Protein AF-A0A1C7GL28-F1 (afdb_monomer_lite)

pLDDT: mean 82.5, std 11.32, range [40.34, 94.69]

Foldseek 3Di:
DVLLVVLVVLVVVLVVLLVVLVVVLQLVLLAKEFEKDDWDQDPDPPGFTKDFPLQFDQDPVGTWWWFWDADDDVLGAIFTATDPDWDDDPGIITDPDDDHIITRFILADGDHSGHHHYDPFFFWDKWKKKWFADPPPWPPDDQVDDPADPQKHWDFDDGGITMITGRTDGPPDTQSVVCVRPVSRVRTDMDILVLLLLQLVLLLLLLLLLLLVLLLVLLSVLLSVCSVVCVLLVPSNVVSSVSSVVSSVVSSVSSVVRNHRSNQADNPGNPCVVSNVVVVCSRLVVQLVQFDDCVVVPPPDDRGHPDPSRRVSVVSNVVRVCNSVVSNVVSNVVSVVSSVVSVVVSVVVPPPPPPPDPDDD

Secondary structure (DSSP, 8-state):
-HHHHHHHHHHHHHHHHHHHHHHHHHHHHTSPEEEEE--B--SSTTPPPEEEGGG-EEETTEEE-EEEEEE-GGG-EEEEEEPPSEEEETTEEEESS--S-EEEEESS---TT-B-EEES---EEEEEEEEEPPTT----S-GGG--PPTTEEEEEE-SSEEEEEEEEEESSP-HHHHHHHSGGGTTSEEEEHHHHHHHHHHHHHHHHHHHHHHHHHHHHHHHHHHGGGTTTSHHHHHHHHHHHHHHHHHHHHHHTT----GGGS-SS-TT-HHHHHHHHHHHHHHHHTTSPPTTTTTTTS----SSHHHHHHHHHHHHHTTHHHHHHHHHHHHHHHHHHHHHHHHHHHTS----------

Radius of gyration: 28.5 Å; chains: 1; bounding box: 97×34×94 Å

Sequence (361 aa):
MKKKALLIFTLIFWMVAACTFLSMKVEQEMIPQVTAVEPDRGVGWDKDPTLPADCIIEDENGQHVYSIYEGTGWEAGTRAAEVSGWFQMEDKIMLSNSWGDFVQYSSKPLREGELLEVLRGGDKVEDRWLAVFPEGLELELNWDGAELPKGVSVEEWNQNAVQLHIDDDLAPFMQGRAKSRVPNLAGATVYSFNDMYQLLDNFTAFGLLLGILTLVLVLWICSCVFSRKARRNRWALIVNLALGLALLICVPLVLDSIDLPSSLLPRERITDFGAIAGAMDQFFGALKGFAPQAEAAGGLSAALPESEAGQAIIMAKNDVLVRPVLYAVLGALLGGVIALAEYVALWNANRPRLTKGRRYN

Structure (mmCIF, N/CA/C/O backbone):
data_AF-A0A1C7GL28-F1
#
_entry.id   AF-A0A1C7GL28-F1
#
loop_
_atom_site.group_PDB
_atom_site.id
_atom_site.type_symbol
_atom_site.label_atom_id
_atom_site.label_alt_id
_atom_site.label_comp_id
_atom_site.label_asym_id
_atom_site.label_entity_id
_atom_site.label_seq_id
_atom_site.pdbx_PDB_ins_code
_atom_site.Cartn_x
_atom_site.Cartn_y
_atom_site.Cartn_z
_atom_site.occupancy
_atom_site.B_iso_or_equiv
_atom_site.auth_seq_id
_atom_site.auth_comp_id
_atom_site.auth_asym_id
_atom_site.auth_atom_id
_atom_site.pdbx_PDB_model_num
ATOM 1 N N . MET A 1 1 ? -12.909 13.481 41.655 1.00 51.97 1 MET A N 1
ATOM 2 C CA . MET A 1 1 ? -11.709 13.603 40.797 1.00 51.97 1 MET A CA 1
ATOM 3 C C . MET A 1 1 ? -11.103 12.241 40.450 1.00 51.97 1 MET A C 1
ATOM 5 O O . MET A 1 1 ? -11.074 11.924 39.272 1.00 51.97 1 MET A O 1
ATOM 9 N N . LYS A 1 2 ? -10.766 11.382 41.430 1.00 64.38 2 LYS A N 1
ATOM 10 C CA . LYS A 1 2 ? -10.119 10.063 41.211 1.00 64.38 2 LYS A CA 1
ATOM 11 C C . LYS A 1 2 ? -10.743 9.165 40.116 1.00 64.38 2 LYS A C 1
ATOM 13 O O . LYS A 1 2 ? -10.021 8.574 39.330 1.00 64.38 2 LYS A O 1
ATOM 18 N N . LYS A 1 3 ? -12.079 9.099 40.012 1.00 69.19 3 LYS A N 1
ATOM 19 C CA . LYS A 1 3 ? -12.777 8.231 39.034 1.00 69.19 3 LYS A CA 1
ATOM 20 C C . LYS A 1 3 ? -12.698 8.712 37.580 1.00 69.19 3 LYS A C 1
ATOM 22 O O . LYS A 1 3 ? -12.650 7.887 36.681 1.00 69.19 3 LYS A O 1
ATOM 27 N N . LYS A 1 4 ? -12.698 10.032 37.356 1.00 69.94 4 LYS A N 1
ATOM 28 C CA . LYS A 1 4 ? -12.561 10.608 36.007 1.00 69.94 4 LYS A CA 1
ATOM 29 C C . LYS A 1 4 ? -11.123 10.465 35.506 1.00 69.94 4 LYS A C 1
ATOM 31 O O . LYS A 1 4 ? -10.925 10.114 34.356 1.00 69.94 4 LYS A O 1
ATOM 36 N N . ALA A 1 5 ? -10.148 10.665 36.396 1.00 76.75 5 ALA A N 1
ATOM 37 C CA . ALA A 1 5 ? -8.734 10.460 36.090 1.00 76.75 5 ALA A CA 1
ATOM 38 C C . ALA A 1 5 ? -8.441 9.011 35.665 1.00 76.75 5 ALA A C 1
ATOM 40 O O . ALA A 1 5 ? -7.740 8.801 34.685 1.00 76.75 5 ALA A O 1
ATOM 41 N N . LEU A 1 6 ? -9.045 8.025 36.338 1.00 79.62 6 LEU A N 1
ATOM 42 C CA . LEU A 1 6 ? -8.886 6.614 35.977 1.00 79.62 6 LEU A CA 1
ATOM 43 C C . LEU A 1 6 ? -9.435 6.303 34.574 1.00 79.62 6 LEU A C 1
ATOM 45 O O . LEU A 1 6 ? -8.766 5.619 33.817 1.00 79.62 6 LEU A O 1
ATOM 49 N N . LEU A 1 7 ? -10.597 6.853 34.197 1.00 79.19 7 LEU A N 1
ATOM 50 C CA . LEU A 1 7 ? -11.180 6.658 32.857 1.00 79.19 7 LEU A CA 1
ATOM 51 C C . LEU A 1 7 ? -10.377 7.325 31.734 1.00 79.19 7 LEU A C 1
ATOM 53 O O . LEU A 1 7 ? -10.336 6.826 30.612 1.00 79.19 7 LEU A O 1
ATOM 57 N N . ILE A 1 8 ? -9.758 8.468 32.023 1.00 82.50 8 ILE A N 1
ATOM 58 C CA . ILE A 1 8 ? -8.845 9.121 31.081 1.00 82.50 8 ILE A CA 1
ATOM 59 C C . ILE A 1 8 ? -7.595 8.252 30.914 1.00 82.50 8 ILE A C 1
ATOM 61 O O . ILE A 1 8 ? -7.196 7.970 29.790 1.00 82.50 8 ILE A O 1
ATOM 65 N N . PHE A 1 9 ? -7.031 7.753 32.017 1.00 86.12 9 PHE A N 1
ATOM 66 C CA . PHE A 1 9 ? -5.851 6.891 31.981 1.00 86.12 9 PHE A CA 1
ATOM 67 C C . PHE A 1 9 ? -6.102 5.583 31.218 1.00 86.12 9 PHE A C 1
ATOM 69 O O . PHE A 1 9 ? -5.253 5.163 30.441 1.00 86.12 9 PHE A O 1
ATOM 76 N N . THR A 1 10 ? -7.281 4.969 31.368 1.00 86.06 10 THR A N 1
ATOM 77 C CA . THR A 1 10 ? -7.635 3.759 30.607 1.00 86.06 10 THR A CA 1
ATOM 78 C C . THR A 1 10 ? -7.741 4.015 29.107 1.00 86.06 10 THR A C 1
ATOM 80 O O . THR A 1 10 ? -7.324 3.163 28.333 1.00 86.06 10 THR A O 1
ATOM 83 N N . LEU A 1 11 ? -8.261 5.176 28.685 1.00 87.25 11 LEU A N 1
ATOM 84 C CA . LEU A 1 11 ? -8.302 5.530 27.261 1.00 87.25 11 LEU A CA 1
ATOM 85 C C . LEU A 1 11 ? -6.898 5.762 26.711 1.00 87.25 11 LEU A C 1
ATOM 87 O O . LEU A 1 11 ? -6.585 5.273 25.634 1.00 87.25 11 LEU A O 1
ATOM 91 N N . ILE A 1 12 ? -6.058 6.485 27.456 1.00 89.88 12 ILE A N 1
ATOM 92 C CA . ILE A 1 12 ? -4.669 6.727 27.057 1.00 89.88 12 ILE A CA 1
ATOM 93 C C . ILE A 1 12 ? -3.938 5.394 26.904 1.00 89.88 12 ILE A C 1
ATOM 95 O O . ILE A 1 12 ? -3.293 5.176 25.889 1.00 89.88 12 ILE A O 1
ATOM 99 N N . PHE A 1 13 ? -4.085 4.478 27.865 1.00 92.06 13 PHE A N 1
ATOM 100 C CA . PHE A 1 13 ? -3.470 3.155 27.782 1.00 92.06 13 PHE A CA 1
ATOM 101 C C . PHE A 1 13 ? -3.963 2.360 26.565 1.00 92.06 13 PHE A C 1
ATOM 103 O O . PHE A 1 13 ? -3.157 1.767 25.854 1.00 92.06 13 PHE A O 1
ATOM 110 N N . TRP A 1 14 ? -5.272 2.390 26.295 1.00 93.75 14 TRP A N 1
ATOM 111 C CA . TRP A 1 14 ? -5.854 1.753 25.112 1.00 93.75 14 TRP A CA 1
ATOM 112 C C . TRP A 1 14 ? -5.282 2.339 23.815 1.00 93.75 14 TRP A C 1
ATOM 114 O O . TRP A 1 14 ? -4.869 1.593 22.934 1.00 93.75 14 TRP A O 1
ATOM 124 N N . MET A 1 15 ? -5.202 3.671 23.723 1.00 92.06 15 MET A N 1
ATOM 125 C CA . MET A 1 15 ? -4.673 4.370 22.551 1.00 92.06 15 MET A CA 1
ATOM 126 C C . MET A 1 15 ? -3.189 4.068 22.344 1.00 92.06 15 MET A C 1
ATOM 128 O O . MET A 1 15 ? -2.790 3.788 21.224 1.00 92.06 15 MET A O 1
ATOM 132 N N . VAL A 1 16 ? -2.383 4.059 23.410 1.00 94.69 16 VAL A N 1
ATOM 133 C CA . VAL A 1 16 ? -0.962 3.691 23.331 1.00 94.69 16 VAL A CA 1
ATOM 134 C C . VAL A 1 16 ? -0.805 2.269 22.802 1.00 94.69 16 VAL A C 1
ATOM 136 O O . VAL A 1 16 ? -0.030 2.069 21.877 1.00 94.69 16 VAL A O 1
ATOM 139 N N . ALA A 1 17 ? -1.571 1.305 23.321 1.00 93.31 17 ALA A N 1
ATOM 140 C CA . ALA A 1 17 ? -1.509 -0.076 22.848 1.00 93.31 17 ALA A CA 1
ATOM 141 C C . ALA A 1 17 ? -1.920 -0.210 21.370 1.00 93.31 17 ALA A C 1
ATOM 143 O O . ALA A 1 17 ? -1.224 -0.867 20.599 1.00 93.31 17 ALA A O 1
ATOM 144 N N . ALA A 1 18 ? -3.006 0.449 20.952 1.00 91.62 18 ALA A N 1
ATOM 145 C CA . ALA A 1 18 ? -3.427 0.468 19.550 1.00 91.62 18 ALA A CA 1
ATOM 146 C C . ALA A 1 18 ? -2.362 1.111 18.641 1.00 91.62 18 ALA A C 1
ATOM 148 O O . ALA A 1 18 ? -2.058 0.577 17.577 1.00 91.62 18 ALA A O 1
ATOM 149 N N . CYS A 1 19 ? -1.744 2.212 19.084 1.00 91.75 19 CYS A N 1
ATOM 150 C CA . CYS A 1 19 ? -0.642 2.851 18.369 1.00 91.75 19 CYS A CA 1
ATOM 151 C C . CYS A 1 19 ? 0.606 1.965 18.301 1.00 91.75 19 CYS A C 1
ATOM 153 O O . CYS A 1 19 ? 1.300 2.007 17.294 1.00 91.75 19 CYS A O 1
ATOM 155 N N . THR A 1 20 ? 0.897 1.155 19.325 1.00 93.06 20 THR A N 1
ATOM 156 C CA . THR A 1 20 ? 1.998 0.182 19.275 1.00 93.06 20 THR A CA 1
ATOM 157 C C . THR A 1 20 ? 1.771 -0.841 18.167 1.00 93.06 20 THR A C 1
ATOM 159 O O . THR A 1 20 ? 2.666 -1.039 17.354 1.00 93.06 20 THR A O 1
ATOM 162 N N . PHE A 1 21 ? 0.576 -1.436 18.079 1.00 92.19 21 PHE A N 1
ATOM 163 C CA . PHE A 1 21 ? 0.266 -2.383 17.002 1.00 92.19 21 PHE A CA 1
ATOM 164 C C . PHE A 1 21 ? 0.335 -1.728 15.622 1.00 92.19 21 PHE A C 1
ATOM 166 O O . PHE A 1 21 ? 0.939 -2.288 14.710 1.00 92.19 21 PHE A O 1
ATOM 173 N N . LEU A 1 22 ? -0.219 -0.519 15.484 1.00 89.69 22 LEU A N 1
ATOM 174 C CA . LEU A 1 22 ? -0.136 0.236 14.237 1.00 89.69 22 LEU A CA 1
ATOM 175 C C . LEU A 1 22 ? 1.323 0.516 13.855 1.00 89.69 22 LEU A C 1
ATOM 177 O O . LEU A 1 22 ? 1.700 0.299 12.714 1.00 89.69 22 LEU A O 1
ATOM 181 N N . SER A 1 23 ? 2.150 0.955 14.807 1.00 89.62 23 SER A N 1
ATOM 182 C CA . SER A 1 23 ? 3.567 1.246 14.571 1.00 89.62 23 SER A CA 1
ATOM 183 C C . SER A 1 23 ? 4.338 0.011 14.116 1.00 89.62 23 SER A C 1
ATOM 185 O O . SER A 1 23 ? 5.152 0.124 13.209 1.00 89.62 23 SER A O 1
ATOM 187 N N . MET A 1 24 ? 4.073 -1.153 14.717 1.00 89.31 24 MET A N 1
ATOM 188 C CA . MET A 1 24 ? 4.712 -2.411 14.323 1.00 89.31 24 MET A CA 1
ATOM 189 C C . MET A 1 24 ? 4.337 -2.812 12.895 1.00 89.31 24 MET A C 1
ATOM 191 O O . MET A 1 24 ? 5.215 -3.159 12.113 1.00 89.31 24 MET A O 1
ATOM 195 N N . LYS A 1 25 ? 3.050 -2.726 12.534 1.00 89.94 25 LYS A N 1
ATOM 196 C CA . LYS A 1 25 ? 2.605 -3.051 11.173 1.00 89.94 25 LYS A CA 1
ATOM 197 C C . LYS A 1 25 ? 3.159 -2.057 10.150 1.00 89.94 25 LYS A C 1
ATOM 199 O O . LYS A 1 25 ? 3.620 -2.468 9.098 1.00 89.94 25 LYS A O 1
ATOM 204 N N . VAL A 1 26 ? 3.183 -0.763 10.476 1.00 87.25 26 VAL A N 1
ATOM 205 C CA . VAL A 1 26 ? 3.801 0.264 9.620 1.00 87.25 26 VAL A CA 1
ATOM 206 C C . VAL A 1 26 ? 5.276 -0.031 9.368 1.00 87.25 26 VAL A C 1
ATOM 208 O O . VAL A 1 26 ? 5.725 0.108 8.240 1.00 87.25 26 VAL A O 1
ATOM 211 N N . GLU A 1 27 ? 6.029 -0.426 10.395 1.00 86.75 27 GLU A N 1
ATOM 212 C CA . GLU A 1 27 ? 7.443 -0.777 10.247 1.00 86.75 27 GLU A CA 1
ATOM 213 C C . GLU A 1 27 ? 7.631 -1.979 9.316 1.00 86.75 27 GLU A C 1
ATOM 215 O O . GLU A 1 27 ? 8.488 -1.921 8.444 1.00 86.75 27 GLU A O 1
ATOM 220 N N . GLN A 1 28 ? 6.790 -3.011 9.445 1.00 86.69 28 GLN A N 1
ATOM 221 C CA . GLN A 1 28 ? 6.816 -4.197 8.582 1.00 86.69 28 GLN A CA 1
ATOM 222 C C . GLN A 1 28 ? 6.510 -3.867 7.116 1.00 86.69 28 GLN A C 1
ATOM 224 O O . GLN A 1 2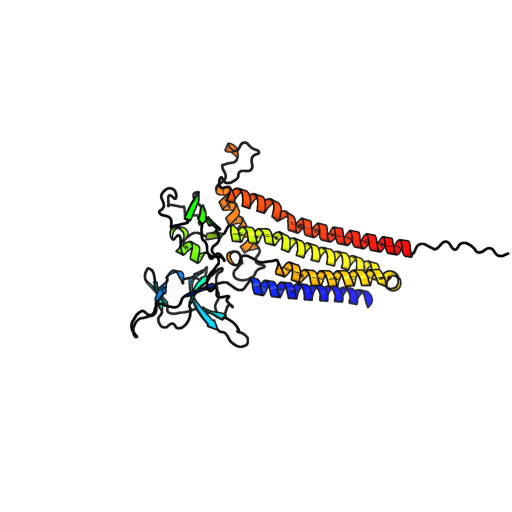8 ? 7.293 -4.218 6.241 1.00 86.69 28 GLN A O 1
ATOM 229 N N . GLU A 1 29 ? 5.420 -3.143 6.850 1.00 86.12 29 GLU A N 1
ATOM 230 C CA . GLU A 1 29 ? 5.024 -2.750 5.484 1.00 86.12 29 GLU A CA 1
ATOM 231 C C . GLU A 1 29 ? 6.026 -1.782 4.838 1.00 86.12 29 GLU A C 1
ATOM 233 O O . GLU A 1 29 ? 6.119 -1.667 3.618 1.00 86.12 29 GLU A O 1
ATOM 238 N N . MET A 1 30 ? 6.792 -1.057 5.655 1.00 85.94 30 MET A N 1
ATOM 239 C CA . MET A 1 30 ? 7.817 -0.136 5.181 1.00 85.94 30 MET A CA 1
ATOM 240 C C . MET A 1 30 ? 9.157 -0.818 4.884 1.00 85.94 30 MET A C 1
ATOM 242 O O . MET A 1 30 ? 10.075 -0.110 4.478 1.00 85.94 30 MET A O 1
ATOM 246 N N . ILE A 1 31 ? 9.303 -2.135 5.021 1.00 88.44 31 ILE A N 1
ATOM 247 C CA . ILE A 1 31 ? 10.519 -2.829 4.580 1.00 88.44 31 ILE A CA 1
ATOM 248 C C . ILE A 1 31 ? 10.474 -2.957 3.043 1.00 88.44 31 ILE A C 1
ATOM 250 O O . ILE A 1 31 ? 9.549 -3.571 2.512 1.00 88.44 31 ILE A O 1
ATOM 254 N N . PRO A 1 32 ? 11.425 -2.369 2.290 1.00 87.25 32 PRO A N 1
ATOM 255 C CA . PRO A 1 32 ? 11.538 -2.583 0.854 1.00 87.25 32 PRO A CA 1
ATOM 256 C C . PRO A 1 32 ? 11.774 -4.055 0.521 1.00 87.25 32 PRO A C 1
ATOM 258 O O . PRO A 1 32 ? 12.603 -4.730 1.138 1.00 87.25 32 PRO A O 1
ATOM 261 N N . GLN A 1 33 ? 11.108 -4.509 -0.533 1.00 89.69 33 GLN A N 1
ATOM 262 C CA . GLN A 1 33 ? 11.319 -5.825 -1.112 1.00 89.69 33 GLN A CA 1
ATOM 263 C C . GLN A 1 33 ? 12.244 -5.692 -2.310 1.00 89.69 33 GLN A C 1
ATOM 265 O O . GLN A 1 33 ? 12.015 -4.865 -3.195 1.00 89.69 33 GLN A O 1
ATOM 270 N N . VAL A 1 34 ? 13.296 -6.504 -2.339 1.00 91.31 34 VAL A N 1
ATOM 271 C CA . VAL A 1 34 ? 14.348 -6.409 -3.351 1.00 91.31 34 VAL A CA 1
ATOM 272 C C . VAL A 1 34 ? 14.650 -7.755 -3.979 1.00 91.31 34 VAL A C 1
ATOM 274 O O . VAL A 1 34 ? 14.505 -8.807 -3.363 1.00 91.31 34 VAL A O 1
ATOM 277 N N . THR A 1 35 ? 15.132 -7.718 -5.213 1.00 90.19 35 THR A N 1
ATOM 278 C CA . THR A 1 35 ? 15.769 -8.873 -5.853 1.00 90.19 35 THR A CA 1
ATOM 279 C C . THR A 1 35 ? 17.268 -8.661 -5.900 1.00 90.19 35 THR A C 1
ATOM 281 O O . THR A 1 35 ? 17.740 -7.551 -6.151 1.00 90.19 35 THR A O 1
ATOM 284 N N . ALA A 1 36 ? 18.000 -9.733 -5.626 1.00 90.12 36 ALA A N 1
ATOM 285 C CA . ALA A 1 36 ? 19.445 -9.716 -5.518 1.00 90.12 36 ALA A CA 1
ATOM 286 C C . ALA A 1 36 ? 20.100 -10.391 -6.728 1.00 90.12 36 ALA A C 1
ATOM 288 O O . ALA A 1 36 ? 19.586 -11.387 -7.240 1.00 90.12 36 ALA A O 1
ATOM 289 N N . VAL A 1 37 ? 21.252 -9.872 -7.144 1.00 89.44 37 VAL A N 1
ATOM 290 C CA . VAL A 1 37 ? 22.092 -10.450 -8.193 1.00 89.44 37 VAL A CA 1
ATOM 291 C C . VAL A 1 37 ? 23.549 -10.492 -7.739 1.00 89.44 37 VAL A C 1
ATOM 293 O O . VAL A 1 37 ? 24.051 -9.558 -7.112 1.00 89.44 37 VAL A O 1
ATOM 296 N N . GLU A 1 38 ? 24.238 -11.585 -8.055 1.00 87.12 38 GLU A N 1
ATOM 297 C CA . GLU A 1 38 ? 25.683 -11.685 -7.859 1.00 87.12 38 GLU A CA 1
ATOM 298 C C . GLU A 1 38 ? 26.422 -11.062 -9.058 1.00 87.12 38 GLU A C 1
ATOM 300 O O . GLU A 1 38 ? 26.019 -11.274 -10.206 1.00 87.12 38 GLU A O 1
ATOM 305 N N . PRO A 1 39 ? 27.519 -10.317 -8.830 1.00 84.12 39 PRO A N 1
ATOM 306 C CA . PRO A 1 39 ? 28.296 -9.727 -9.911 1.00 84.12 39 PRO A CA 1
ATOM 307 C C . PRO A 1 39 ? 28.986 -10.801 -10.757 1.00 84.12 39 PRO A C 1
ATOM 309 O O . PRO A 1 39 ? 29.642 -11.704 -10.228 1.00 84.12 39 PRO A O 1
ATOM 312 N N . ASP A 1 40 ? 28.906 -10.663 -12.083 1.00 82.25 40 ASP A N 1
ATOM 313 C CA . ASP A 1 40 ? 29.649 -11.511 -13.011 1.00 82.25 40 ASP A CA 1
ATOM 314 C C . ASP A 1 40 ? 31.125 -11.110 -12.983 1.00 82.25 40 ASP A C 1
ATOM 316 O O . ASP A 1 40 ? 31.514 -10.011 -13.390 1.00 82.25 40 ASP A O 1
ATOM 320 N N . ARG A 1 41 ? 31.956 -12.021 -12.480 1.00 73.62 41 ARG A N 1
ATOM 321 C CA . ARG A 1 41 ? 33.407 -11.843 -12.339 1.00 73.62 41 ARG A CA 1
ATOM 322 C C . ARG A 1 41 ? 34.186 -12.343 -13.554 1.00 73.62 41 ARG A C 1
ATOM 324 O O . ARG A 1 41 ? 35.403 -12.183 -13.616 1.00 73.62 41 ARG A O 1
ATOM 331 N N . GLY A 1 42 ? 33.509 -12.943 -14.533 1.00 64.56 42 GLY A N 1
ATOM 332 C CA . GLY A 1 42 ? 34.152 -13.604 -15.659 1.00 64.56 42 GLY A CA 1
ATOM 333 C C . GLY A 1 42 ? 35.137 -14.703 -15.231 1.00 64.56 42 GLY A C 1
ATOM 334 O O . GLY A 1 42 ? 35.276 -15.069 -14.066 1.00 64.56 42 GLY A O 1
ATOM 335 N N . VAL A 1 43 ? 35.848 -15.267 -16.208 1.00 52.91 43 VAL A N 1
ATOM 336 C CA . VAL A 1 43 ? 36.896 -16.269 -15.963 1.00 52.91 43 VAL A CA 1
ATOM 337 C C . VAL A 1 43 ? 38.258 -15.563 -15.951 1.00 52.91 43 VAL A C 1
ATOM 339 O O . VAL A 1 43 ? 38.791 -15.245 -17.014 1.00 52.91 43 VAL A O 1
ATOM 342 N N . GLY A 1 44 ? 38.803 -15.282 -14.763 1.00 56.16 44 GLY A N 1
ATOM 343 C CA . GLY A 1 44 ? 40.137 -14.689 -14.568 1.00 56.16 44 GLY A CA 1
ATOM 344 C C . GLY A 1 44 ? 40.248 -13.864 -13.279 1.00 56.16 44 GLY A C 1
ATOM 345 O O . GLY A 1 44 ? 39.276 -13.252 -12.865 1.00 56.16 44 GLY A O 1
ATOM 346 N N . TRP A 1 45 ? 41.427 -13.843 -12.647 1.00 53.97 45 TRP A N 1
ATOM 347 C CA . TRP A 1 45 ? 41.668 -13.139 -11.371 1.00 53.97 45 TRP A CA 1
ATOM 348 C C . TRP A 1 45 ? 41.802 -11.608 -11.511 1.00 53.97 45 TRP A C 1
ATOM 350 O O . TRP A 1 45 ? 41.705 -10.912 -10.508 1.00 53.97 45 TRP A O 1
ATOM 360 N N . ASP A 1 46 ? 41.983 -11.104 -12.739 1.00 57.19 46 ASP A N 1
ATOM 361 C CA . ASP A 1 46 ? 42.250 -9.687 -13.057 1.00 57.19 46 ASP A CA 1
ATOM 362 C C . ASP A 1 46 ? 41.081 -8.992 -13.786 1.00 57.19 46 ASP A C 1
ATOM 364 O O . ASP A 1 46 ? 41.275 -7.971 -14.445 1.00 57.19 46 ASP A O 1
ATOM 368 N N . LYS A 1 47 ? 39.873 -9.568 -13.759 1.00 67.56 47 LYS A N 1
ATOM 369 C CA . LYS A 1 47 ? 38.696 -8.933 -14.367 1.00 67.56 47 LYS A CA 1
ATOM 370 C C . LYS A 1 47 ? 37.884 -8.199 -13.316 1.00 67.56 47 LYS A C 1
ATOM 372 O O . LYS A 1 47 ? 37.482 -8.796 -12.318 1.00 67.56 47 LYS A O 1
ATOM 377 N N . ASP A 1 48 ? 37.614 -6.928 -13.593 1.00 74.25 48 ASP A N 1
ATOM 378 C CA . ASP A 1 48 ? 36.716 -6.129 -12.773 1.00 74.25 48 ASP A CA 1
ATOM 379 C C . ASP A 1 48 ? 35.305 -6.750 -12.799 1.00 74.25 48 ASP A C 1
ATOM 381 O O . ASP A 1 48 ? 34.805 -7.094 -13.879 1.00 74.25 48 ASP A O 1
ATOM 385 N N . PRO A 1 49 ? 34.666 -6.941 -11.631 1.00 81.88 49 PRO A N 1
ATOM 386 C CA . PRO A 1 49 ? 33.309 -7.459 -11.546 1.00 81.88 49 PRO A CA 1
ATOM 387 C C . PRO A 1 49 ? 32.315 -6.557 -12.281 1.00 81.88 49 PRO A C 1
ATOM 389 O O . PRO A 1 49 ? 32.373 -5.328 -12.184 1.00 81.88 49 PRO A O 1
ATOM 392 N N . THR A 1 50 ? 31.373 -7.186 -12.985 1.00 84.94 50 THR A N 1
ATOM 393 C CA . THR A 1 50 ? 30.338 -6.493 -13.756 1.00 84.94 50 THR A CA 1
ATOM 394 C C . THR A 1 50 ? 28.935 -6.810 -13.251 1.00 84.94 50 THR A C 1
ATOM 396 O O . THR A 1 50 ? 28.642 -7.943 -12.872 1.00 84.94 50 THR A O 1
ATOM 399 N N . LEU A 1 51 ? 28.058 -5.808 -13.260 1.00 86.69 51 LEU A N 1
ATOM 400 C CA . LEU A 1 51 ? 26.625 -5.950 -12.996 1.00 86.69 51 LEU A CA 1
ATOM 401 C C . LEU A 1 51 ? 25.802 -5.535 -14.221 1.00 86.69 51 LEU A C 1
ATOM 403 O O . LEU A 1 51 ? 26.279 -4.737 -15.029 1.00 86.69 51 LEU A O 1
ATOM 407 N N . PRO A 1 52 ? 24.561 -6.025 -14.361 1.00 86.25 52 PRO A N 1
ATOM 408 C CA . PRO A 1 52 ? 23.601 -5.470 -15.312 1.00 86.25 52 PRO A CA 1
ATOM 409 C C . PRO A 1 52 ? 23.345 -3.977 -15.056 1.00 86.25 52 PRO A C 1
ATOM 411 O O . PRO A 1 52 ? 23.269 -3.566 -13.896 1.00 86.25 52 PRO A O 1
ATOM 414 N N . ALA A 1 53 ? 23.145 -3.186 -16.118 1.00 84.81 53 ALA A N 1
ATOM 415 C CA . ALA A 1 53 ? 22.738 -1.777 -16.002 1.00 84.81 53 ALA A CA 1
ATOM 416 C C . ALA A 1 53 ? 21.437 -1.589 -15.197 1.00 84.81 53 ALA A C 1
ATOM 418 O O . ALA A 1 53 ? 21.270 -0.574 -14.531 1.00 84.81 53 ALA A O 1
ATOM 419 N N . ASP A 1 54 ? 20.575 -2.606 -15.178 1.00 84.12 54 ASP A N 1
ATOM 420 C CA . ASP A 1 54 ? 19.327 -2.628 -14.410 1.00 84.12 54 ASP A CA 1
ATOM 421 C C . ASP A 1 54 ? 19.520 -2.477 -12.891 1.00 84.12 54 ASP A C 1
ATOM 423 O O . ASP A 1 54 ? 18.557 -2.185 -12.193 1.00 84.12 54 ASP A O 1
ATOM 427 N N . CYS A 1 55 ? 20.741 -2.662 -12.368 1.00 85.44 55 CYS A N 1
ATOM 428 C CA . CYS A 1 55 ? 21.048 -2.453 -10.946 1.00 85.44 55 CYS A CA 1
ATOM 429 C C . CYS A 1 55 ? 21.207 -0.969 -10.572 1.00 85.44 55 CYS A C 1
ATOM 431 O O . CYS A 1 55 ? 21.399 -0.654 -9.396 1.00 85.44 55 CYS A O 1
ATOM 433 N N . ILE A 1 56 ? 21.180 -0.059 -11.555 1.00 85.94 56 ILE A N 1
ATOM 434 C CA . ILE A 1 56 ? 21.157 1.381 -11.301 1.00 85.94 56 ILE A CA 1
ATOM 435 C C . ILE A 1 56 ? 19.744 1.762 -10.867 1.00 85.94 56 ILE A C 1
ATOM 437 O O . ILE A 1 56 ? 18.788 1.671 -11.637 1.00 85.94 56 ILE A O 1
ATOM 441 N N . ILE A 1 57 ? 19.622 2.227 -9.627 1.00 84.75 57 ILE A N 1
ATOM 442 C CA . ILE A 1 57 ? 18.384 2.784 -9.096 1.00 84.75 57 ILE A CA 1
ATOM 443 C C . ILE A 1 57 ? 18.465 4.301 -9.229 1.00 84.75 57 ILE A C 1
ATOM 445 O O . ILE A 1 57 ? 19.317 4.941 -8.613 1.00 84.75 57 ILE A O 1
ATOM 449 N N . GLU A 1 58 ? 17.580 4.868 -10.043 1.00 79.56 58 GLU A N 1
ATOM 450 C CA . GLU A 1 58 ? 17.464 6.315 -10.213 1.00 79.56 58 GLU A CA 1
ATOM 451 C C . GLU A 1 58 ? 16.471 6.891 -9.201 1.00 79.56 58 GLU A C 1
ATOM 453 O O . GLU A 1 58 ? 15.347 6.400 -9.058 1.00 79.56 58 GLU A O 1
ATOM 458 N N . ASP A 1 59 ? 16.885 7.940 -8.499 1.00 75.19 59 ASP A N 1
ATOM 459 C CA . ASP A 1 59 ? 16.035 8.726 -7.615 1.00 75.19 59 ASP A CA 1
ATOM 460 C C . ASP A 1 59 ? 16.238 10.240 -7.843 1.00 75.19 59 ASP A C 1
ATOM 462 O O . ASP A 1 59 ? 16.946 10.671 -8.753 1.00 75.19 59 ASP A O 1
ATOM 466 N N . GLU A 1 60 ? 15.593 11.074 -7.023 1.00 70.25 60 GLU A N 1
ATOM 467 C CA . GLU A 1 60 ? 15.700 12.540 -7.108 1.00 70.25 60 GLU A CA 1
ATOM 468 C C . GLU A 1 60 ? 17.121 13.086 -6.848 1.00 70.25 60 GLU A C 1
ATOM 470 O O . GLU A 1 60 ? 17.430 14.209 -7.252 1.00 70.25 60 GLU A O 1
ATOM 475 N N . ASN A 1 61 ? 17.980 12.321 -6.169 1.00 74.62 61 ASN A N 1
ATOM 476 C CA . ASN A 1 61 ? 19.355 12.690 -5.824 1.00 74.62 61 ASN A CA 1
ATOM 477 C C . ASN A 1 61 ? 20.382 12.176 -6.841 1.00 74.62 61 ASN A C 1
ATOM 479 O O . ASN A 1 61 ? 21.525 12.644 -6.832 1.00 74.62 61 ASN A O 1
ATOM 483 N N . GLY A 1 62 ? 19.985 11.265 -7.730 1.00 82.00 62 GLY A N 1
ATOM 484 C CA . GLY A 1 62 ? 20.793 10.801 -8.845 1.00 82.00 62 GLY A CA 1
ATOM 485 C C . GLY A 1 62 ? 20.676 9.301 -9.078 1.00 82.00 62 GLY A C 1
ATOM 486 O O . GLY A 1 62 ? 19.652 8.671 -8.834 1.00 82.00 62 GLY A O 1
ATOM 487 N N . GLN A 1 63 ? 21.747 8.735 -9.621 1.00 86.69 63 GLN A N 1
ATOM 488 C CA . GLN A 1 63 ? 21.869 7.308 -9.874 1.00 86.69 63 GLN A CA 1
ATOM 489 C C . GLN A 1 63 ? 22.624 6.655 -8.719 1.00 86.69 63 GLN A C 1
ATOM 491 O O . GLN A 1 63 ? 23.686 7.139 -8.323 1.00 86.69 63 GLN A O 1
ATOM 496 N N . HIS A 1 64 ? 22.098 5.545 -8.209 1.00 88.94 64 HIS A N 1
ATOM 497 C CA . HIS A 1 64 ? 22.636 4.851 -7.045 1.00 88.94 64 HIS A CA 1
ATOM 498 C C . HIS A 1 64 ? 22.756 3.346 -7.302 1.00 88.94 64 HIS A C 1
ATOM 500 O O . HIS A 1 64 ? 21.943 2.751 -8.008 1.00 88.94 64 HIS A O 1
ATOM 506 N N . VAL A 1 65 ? 23.767 2.721 -6.695 1.00 89.31 65 VAL A N 1
ATOM 507 C CA . VAL A 1 65 ? 23.982 1.267 -6.720 1.00 89.31 65 VAL A CA 1
ATOM 508 C C . VAL A 1 65 ? 24.124 0.784 -5.284 1.00 89.31 65 VAL A C 1
ATOM 510 O O . VAL A 1 65 ? 24.930 1.324 -4.524 1.00 89.31 65 VAL A O 1
ATOM 513 N N . TYR A 1 66 ? 23.358 -0.244 -4.916 1.00 90.88 66 TYR A N 1
ATOM 514 C CA . TYR A 1 66 ? 23.319 -0.766 -3.551 1.00 90.88 66 TYR A CA 1
ATOM 515 C C . TYR A 1 66 ? 23.828 -2.207 -3.478 1.00 90.88 66 TYR A C 1
ATOM 517 O O . TYR A 1 66 ? 23.394 -3.074 -4.240 1.00 90.88 66 TYR A O 1
ATOM 525 N N . SER A 1 67 ? 24.723 -2.471 -2.528 1.00 91.62 67 SER A N 1
ATOM 526 C CA . SER A 1 67 ? 25.111 -3.818 -2.112 1.00 91.62 67 SER A CA 1
ATOM 527 C C . SER A 1 67 ? 24.297 -4.267 -0.903 1.00 91.62 67 SER A C 1
ATOM 529 O O . SER A 1 67 ? 23.758 -3.455 -0.149 1.00 91.62 67 SER A O 1
ATOM 531 N N . ILE A 1 68 ? 24.194 -5.579 -0.723 1.00 91.94 68 ILE A N 1
ATOM 532 C CA . ILE A 1 68 ? 23.470 -6.199 0.381 1.00 91.94 68 ILE A CA 1
ATOM 533 C C . ILE A 1 68 ? 24.482 -6.679 1.422 1.00 91.94 68 ILE A C 1
ATOM 535 O O . ILE A 1 68 ? 25.419 -7.414 1.104 1.00 91.94 68 ILE A O 1
ATOM 539 N N . TYR A 1 69 ? 24.281 -6.290 2.680 1.00 91.31 69 TYR A N 1
ATOM 540 C CA . TYR A 1 69 ? 25.096 -6.743 3.806 1.00 91.31 69 TYR A CA 1
ATOM 541 C C . TYR A 1 69 ? 24.228 -7.192 4.982 1.00 91.31 69 TYR A C 1
ATOM 543 O O . TYR A 1 69 ? 23.092 -6.755 5.138 1.00 91.31 69 TYR A O 1
ATOM 551 N N . GLU A 1 70 ? 24.767 -8.066 5.830 1.00 92.12 70 GLU A N 1
ATOM 552 C CA . GLU A 1 70 ? 24.102 -8.466 7.072 1.00 92.12 70 GLU A CA 1
ATOM 553 C C . GLU A 1 70 ? 24.596 -7.577 8.216 1.00 92.12 70 GLU A C 1
ATOM 555 O O . GLU A 1 70 ? 25.775 -7.611 8.588 1.00 92.12 70 GLU A O 1
ATOM 560 N N . GLY A 1 71 ? 23.704 -6.751 8.757 1.00 86.81 71 GLY A N 1
ATOM 561 C CA . GLY A 1 71 ? 24.013 -5.885 9.884 1.00 86.81 71 GLY A CA 1
ATOM 562 C C . GLY A 1 71 ? 23.995 -6.636 11.220 1.00 86.81 71 GLY A C 1
ATOM 563 O O . GLY A 1 71 ? 23.459 -7.737 11.354 1.00 86.81 71 GLY A O 1
ATOM 564 N N . THR A 1 72 ? 24.613 -6.051 12.250 1.00 86.50 72 THR A N 1
ATOM 565 C CA . THR A 1 72 ? 24.746 -6.685 13.575 1.00 86.50 72 THR A CA 1
ATOM 566 C C . THR A 1 72 ? 24.301 -5.755 14.705 1.00 86.50 72 THR A C 1
ATOM 568 O O . THR A 1 72 ? 24.322 -4.531 14.584 1.00 86.50 72 THR A O 1
ATOM 571 N N . GLY A 1 73 ? 23.886 -6.327 15.841 1.00 87.44 73 GLY A N 1
ATOM 572 C CA . GLY A 1 73 ? 23.479 -5.556 17.020 1.00 87.44 73 GLY A CA 1
ATOM 573 C C . GLY A 1 73 ? 22.223 -4.713 16.776 1.00 87.44 73 GLY A C 1
ATOM 574 O O . GLY A 1 73 ? 21.164 -5.259 16.485 1.00 87.44 73 GLY A O 1
ATOM 575 N N . TRP A 1 74 ? 22.341 -3.389 16.915 1.00 77.44 74 TRP A N 1
ATOM 576 C CA . TRP A 1 74 ? 21.247 -2.436 16.658 1.00 77.44 74 TRP A CA 1
ATOM 577 C C . TRP A 1 74 ? 20.903 -2.300 15.169 1.00 77.44 74 TRP A C 1
ATOM 579 O O . TRP A 1 74 ? 19.829 -1.807 14.839 1.00 77.44 74 TRP A O 1
ATOM 589 N N . GLU A 1 75 ? 21.786 -2.775 14.286 1.00 84.06 75 GLU A N 1
ATOM 590 C CA . GLU A 1 75 ? 21.564 -2.855 12.844 1.00 84.06 75 GLU A CA 1
ATOM 591 C C . GLU A 1 75 ? 21.255 -4.284 12.378 1.00 84.06 75 GLU A C 1
ATOM 593 O O . GLU A 1 75 ? 21.467 -4.611 11.219 1.00 84.06 75 GLU A O 1
ATOM 598 N N . ALA A 1 76 ? 20.773 -5.167 13.255 1.00 86.12 76 ALA A N 1
ATOM 599 C CA . ALA A 1 76 ? 20.492 -6.551 12.876 1.00 86.12 76 ALA A CA 1
ATOM 600 C C . ALA A 1 76 ? 19.566 -6.663 11.646 1.00 86.12 76 ALA A C 1
ATOM 602 O O . ALA A 1 76 ? 18.620 -5.881 11.500 1.00 86.12 76 ALA A O 1
ATOM 603 N N . GLY A 1 77 ? 19.848 -7.665 10.808 1.00 88.88 77 GLY A N 1
ATOM 604 C CA . GLY A 1 77 ? 19.107 -7.992 9.594 1.00 88.88 77 GLY A CA 1
ATOM 605 C C . GLY A 1 77 ? 19.828 -7.592 8.307 1.00 88.88 77 GLY A C 1
ATOM 606 O O . GLY A 1 77 ? 20.851 -6.904 8.318 1.00 88.88 77 GLY A O 1
ATOM 607 N N . THR A 1 78 ? 19.262 -8.031 7.189 1.00 91.75 78 THR A N 1
ATOM 608 C CA . THR A 1 78 ? 19.785 -7.778 5.846 1.00 91.75 78 THR A CA 1
ATOM 609 C C . THR A 1 78 ? 19.521 -6.330 5.432 1.00 91.75 78 THR A C 1
ATOM 611 O O . THR A 1 78 ? 18.395 -5.854 5.551 1.00 91.75 78 THR A O 1
ATOM 614 N N . ARG A 1 79 ? 20.552 -5.610 4.976 1.00 92.06 79 ARG A N 1
ATOM 615 C CA . ARG A 1 79 ? 20.522 -4.157 4.750 1.00 92.06 79 ARG A CA 1
ATOM 616 C C . ARG A 1 79 ? 21.167 -3.727 3.436 1.00 92.06 79 ARG A C 1
ATOM 618 O O . ARG A 1 79 ? 22.018 -4.436 2.902 1.00 92.06 79 ARG A O 1
ATOM 625 N N . ALA A 1 80 ? 20.778 -2.547 2.948 1.00 91.69 80 ALA A N 1
ATOM 626 C CA . ALA A 1 80 ? 21.382 -1.884 1.789 1.00 91.69 80 ALA A CA 1
ATOM 627 C C . ALA A 1 80 ? 22.601 -1.043 2.196 1.00 91.69 80 ALA A C 1
ATOM 629 O O . ALA A 1 80 ? 22.493 -0.201 3.082 1.00 91.69 80 ALA A O 1
ATOM 630 N N . ALA A 1 81 ? 23.734 -1.189 1.514 1.00 90.62 81 ALA A N 1
ATOM 631 C CA . ALA A 1 81 ? 24.862 -0.259 1.584 1.00 90.62 81 ALA A CA 1
ATOM 632 C C . ALA A 1 81 ? 25.063 0.409 0.223 1.00 90.62 81 ALA A C 1
ATOM 634 O O . ALA A 1 81 ? 25.089 -0.266 -0.804 1.00 90.62 81 ALA A O 1
ATOM 635 N N . GLU A 1 82 ? 25.202 1.732 0.204 1.00 89.81 82 GLU A N 1
ATOM 636 C CA . GLU A 1 82 ? 25.479 2.449 -1.038 1.00 89.81 82 GLU A CA 1
ATOM 637 C C . GLU A 1 82 ? 26.934 2.224 -1.463 1.00 89.81 82 GLU A C 1
ATOM 639 O O . GLU A 1 82 ? 27.870 2.344 -0.668 1.00 89.81 82 GLU A O 1
ATOM 644 N N . VAL A 1 83 ? 27.132 1.876 -2.733 1.00 88.19 83 VAL A N 1
ATOM 645 C CA . VAL A 1 83 ? 28.458 1.605 -3.286 1.00 88.19 83 VAL A CA 1
ATOM 646 C C . VAL A 1 83 ? 28.942 2.811 -4.079 1.00 88.19 83 VAL A C 1
ATOM 648 O O . VAL A 1 83 ? 28.248 3.334 -4.946 1.00 88.19 83 VAL A O 1
ATOM 651 N N . SER A 1 84 ? 30.177 3.229 -3.803 1.00 83.75 84 SER A N 1
ATOM 652 C CA . SER A 1 84 ? 30.876 4.283 -4.543 1.00 83.75 84 SER A CA 1
ATOM 653 C C . SER A 1 84 ? 31.924 3.690 -5.490 1.00 83.75 84 SER A C 1
ATOM 655 O O . SER A 1 84 ? 32.384 2.564 -5.303 1.00 83.75 84 SER A O 1
ATOM 657 N N . GLY A 1 85 ? 32.318 4.449 -6.519 1.00 80.69 85 GLY A N 1
ATOM 658 C CA . GLY A 1 85 ? 33.376 4.027 -7.447 1.00 80.69 85 GLY A CA 1
ATOM 659 C C . GLY A 1 85 ? 32.932 2.964 -8.456 1.00 80.69 85 GLY A C 1
ATOM 660 O O . GLY A 1 85 ? 33.699 2.043 -8.753 1.00 80.69 85 GLY A O 1
ATOM 661 N N . TRP A 1 86 ? 31.701 3.096 -8.953 1.00 83.44 86 TRP A N 1
ATOM 662 C CA . TRP A 1 86 ? 31.166 2.346 -10.084 1.00 83.44 86 TRP A CA 1
ATOM 663 C C . TRP A 1 86 ? 31.118 3.228 -11.335 1.00 83.44 86 TRP A C 1
ATOM 665 O O . TRP A 1 86 ? 31.026 4.453 -11.242 1.00 83.44 86 TRP A O 1
ATOM 675 N N . PHE A 1 87 ? 31.193 2.601 -12.507 1.00 82.88 87 PHE A N 1
ATOM 676 C CA . PHE A 1 87 ? 31.084 3.287 -13.793 1.00 82.88 87 PHE A CA 1
ATOM 677 C C . PHE A 1 87 ? 30.135 2.521 -14.709 1.00 82.88 87 PHE A C 1
ATOM 679 O O . PHE A 1 87 ? 30.251 1.303 -14.846 1.00 82.88 87 PHE A O 1
ATOM 686 N N . GLN A 1 88 ? 29.211 3.234 -15.349 1.00 82.44 88 GLN A N 1
ATOM 687 C CA . GLN A 1 88 ? 28.328 2.656 -16.357 1.00 82.44 88 GLN A CA 1
ATOM 688 C C . GLN A 1 88 ? 29.061 2.546 -17.703 1.00 82.44 88 GLN A C 1
ATOM 690 O O . GLN A 1 88 ? 29.643 3.516 -18.190 1.00 82.44 88 GLN A O 1
ATOM 695 N N . MET A 1 89 ? 29.016 1.363 -18.309 1.00 79.94 89 MET A N 1
ATOM 696 C CA . MET A 1 89 ? 29.471 1.072 -19.666 1.00 79.94 89 MET A CA 1
ATOM 697 C C . MET A 1 89 ? 28.318 0.454 -20.450 1.00 79.94 89 MET A C 1
ATOM 699 O O . MET A 1 89 ? 28.025 -0.715 -20.240 1.00 79.94 89 MET A O 1
ATOM 703 N N . GLU A 1 90 ? 27.696 1.229 -21.343 1.00 78.19 90 GLU A N 1
ATOM 704 C CA . GLU A 1 90 ? 26.565 0.813 -22.195 1.00 78.19 90 GLU A CA 1
ATOM 705 C C . GLU A 1 90 ? 25.487 0.016 -21.429 1.00 78.19 90 GLU A C 1
ATOM 707 O O . GLU A 1 90 ? 24.610 0.608 -20.801 1.00 78.19 90 GLU A O 1
ATOM 712 N N . ASP A 1 91 ? 25.573 -1.311 -21.468 1.00 76.94 91 ASP A N 1
ATOM 713 C CA . ASP A 1 91 ? 24.651 -2.308 -20.926 1.00 76.94 91 ASP A CA 1
ATOM 714 C C . ASP A 1 91 ? 25.058 -2.879 -19.548 1.00 76.94 91 ASP A C 1
ATOM 716 O O . ASP A 1 91 ? 24.343 -3.708 -18.974 1.00 76.94 91 ASP A O 1
ATOM 720 N N . LYS A 1 92 ? 26.197 -2.452 -18.988 1.00 84.44 92 LYS A N 1
ATOM 721 C CA . LYS A 1 92 ? 26.774 -2.998 -17.748 1.00 84.44 92 LYS A CA 1
ATOM 722 C C . LYS A 1 92 ? 27.349 -1.929 -16.827 1.00 84.44 92 LYS A C 1
ATOM 724 O O . LYS A 1 92 ? 27.727 -0.839 -17.239 1.00 84.44 92 LYS A O 1
ATOM 729 N N . ILE A 1 93 ? 27.481 -2.279 -15.557 1.00 84.81 93 ILE A N 1
ATOM 730 C CA . ILE A 1 93 ? 28.164 -1.488 -14.535 1.00 84.81 93 ILE A CA 1
ATOM 731 C C . ILE A 1 93 ? 29.477 -2.191 -14.214 1.00 84.81 93 ILE A C 1
ATOM 733 O O . ILE A 1 93 ? 29.472 -3.378 -13.892 1.00 84.81 93 ILE A O 1
ATOM 737 N N . MET A 1 94 ? 30.593 -1.470 -14.280 1.00 83.88 94 MET A N 1
ATOM 738 C CA . MET A 1 94 ? 31.880 -1.947 -13.778 1.00 83.88 94 MET A CA 1
ATOM 739 C C . MET A 1 94 ? 32.093 -1.490 -12.340 1.00 83.88 94 MET A C 1
ATOM 741 O O . MET A 1 94 ? 31.896 -0.317 -12.008 1.00 83.88 94 MET A O 1
ATOM 745 N N . LEU A 1 95 ? 32.526 -2.425 -11.500 1.00 83.75 95 LEU A N 1
ATOM 746 C CA . LEU A 1 95 ? 32.803 -2.203 -10.088 1.00 83.75 95 LEU A CA 1
ATOM 747 C C . LEU A 1 95 ? 34.307 -2.299 -9.837 1.00 83.75 95 LEU A C 1
ATOM 749 O O . LEU A 1 95 ? 34.954 -3.255 -10.250 1.00 83.75 95 LEU A O 1
ATOM 753 N N . SER A 1 96 ? 34.853 -1.322 -9.114 1.00 72.88 96 SER A N 1
ATOM 754 C CA . SER A 1 96 ? 36.285 -1.273 -8.788 1.00 72.88 96 SER A CA 1
ATOM 755 C C . SER A 1 96 ? 36.731 -2.370 -7.810 1.00 72.88 96 SER A C 1
ATOM 757 O O . SER A 1 96 ? 37.856 -2.855 -7.899 1.00 72.88 96 SER A O 1
ATOM 759 N N . ASN A 1 97 ? 35.872 -2.770 -6.868 1.00 66.88 97 ASN A N 1
ATOM 760 C CA . ASN A 1 97 ? 36.061 -3.944 -6.012 1.00 66.88 97 ASN A CA 1
ATOM 761 C C . ASN A 1 97 ? 34.738 -4.286 -5.317 1.00 66.88 97 ASN A C 1
ATOM 763 O O . ASN A 1 97 ? 34.257 -3.505 -4.496 1.00 66.88 97 ASN A O 1
ATOM 767 N N . SER A 1 98 ? 34.152 -5.445 -5.613 1.00 69.06 98 SER A N 1
ATOM 768 C CA . SER A 1 98 ? 32.845 -5.812 -5.063 1.00 69.06 98 SER A CA 1
ATOM 769 C C . SER A 1 98 ? 32.724 -7.281 -4.673 1.00 69.06 98 SER A C 1
ATOM 771 O O . SER A 1 98 ? 32.990 -8.206 -5.452 1.00 69.06 98 SER A O 1
ATOM 773 N N . TRP A 1 99 ? 32.254 -7.492 -3.445 1.00 68.25 99 TRP A N 1
ATOM 774 C CA . TRP A 1 99 ? 31.960 -8.799 -2.872 1.00 68.25 99 TRP A CA 1
ATOM 775 C C . TRP A 1 99 ? 30.555 -8.807 -2.286 1.00 68.25 99 TRP A C 1
ATOM 777 O O . TRP A 1 99 ? 30.168 -7.841 -1.638 1.00 68.25 99 TRP A O 1
ATOM 787 N N . GLY A 1 100 ? 29.839 -9.911 -2.499 1.00 83.00 100 GLY A N 1
ATOM 788 C CA . GLY A 1 100 ? 28.463 -10.087 -2.044 1.00 83.00 100 GLY A CA 1
ATOM 789 C C . GLY A 1 100 ? 27.430 -9.807 -3.131 1.00 83.00 100 GLY A C 1
ATOM 790 O O . GLY A 1 100 ? 27.773 -9.615 -4.301 1.00 83.00 100 GLY A O 1
ATOM 791 N N . ASP A 1 101 ? 26.178 -9.809 -2.697 1.00 89.00 101 ASP A N 1
ATOM 792 C CA . ASP A 1 101 ? 25.008 -9.629 -3.544 1.00 89.00 101 ASP A CA 1
ATOM 793 C C . ASP A 1 101 ? 24.692 -8.140 -3.713 1.00 89.00 101 ASP A C 1
ATOM 795 O O . ASP A 1 101 ? 24.935 -7.324 -2.820 1.00 89.00 101 ASP A O 1
ATOM 799 N N . PHE A 1 102 ? 24.120 -7.790 -4.858 1.00 90.31 102 PHE A N 1
ATOM 800 C CA . PHE A 1 102 ? 23.706 -6.433 -5.196 1.00 90.31 102 PHE A CA 1
ATOM 801 C C . PHE A 1 102 ? 22.212 -6.376 -5.446 1.00 90.31 102 PHE A C 1
ATOM 803 O O . PHE A 1 102 ? 21.616 -7.347 -5.908 1.00 90.31 102 PHE A O 1
ATOM 810 N N . VAL A 1 103 ? 21.603 -5.230 -5.157 1.00 91.31 103 VAL A N 1
ATOM 811 C CA . VAL A 1 103 ? 20.196 -5.006 -5.483 1.00 91.31 103 VAL A CA 1
ATOM 812 C C . VAL A 1 103 ? 20.063 -4.802 -6.990 1.00 91.31 103 VAL A C 1
ATOM 814 O O . VAL A 1 103 ? 20.680 -3.899 -7.547 1.00 91.31 103 VAL A O 1
ATOM 817 N N . GLN A 1 104 ? 19.235 -5.623 -7.637 1.00 89.56 104 GLN A N 1
ATOM 818 C CA . GLN A 1 104 ? 18.876 -5.462 -9.045 1.00 89.56 104 GLN A CA 1
ATOM 819 C C . GLN A 1 104 ? 17.580 -4.663 -9.192 1.00 89.56 104 GLN A C 1
ATOM 821 O O . GLN A 1 104 ? 17.553 -3.630 -9.841 1.00 89.56 104 GLN A O 1
ATOM 826 N N . TYR A 1 105 ? 16.502 -5.115 -8.553 1.00 89.25 105 TYR A N 1
ATOM 827 C CA . TYR A 1 105 ? 15.224 -4.402 -8.548 1.00 89.25 105 TYR A CA 1
ATOM 828 C C . TYR A 1 105 ? 14.743 -4.192 -7.123 1.00 89.25 105 TYR A C 1
ATOM 830 O O . TYR A 1 105 ? 14.930 -5.064 -6.272 1.00 89.25 105 TYR A O 1
ATOM 838 N N . SER A 1 106 ? 14.080 -3.063 -6.898 1.00 89.00 106 SER A N 1
ATOM 839 C CA . SER A 1 106 ? 13.435 -2.720 -5.636 1.00 89.00 106 SER A CA 1
ATOM 840 C C . SER A 1 106 ? 11.974 -2.365 -5.878 1.00 89.00 106 SER A C 1
ATOM 842 O O . SER A 1 106 ? 11.639 -1.789 -6.918 1.00 89.00 106 SER A O 1
ATOM 844 N N . SER A 1 107 ? 11.108 -2.683 -4.919 1.00 85.19 107 SER A N 1
ATOM 845 C CA . SER A 1 107 ? 9.721 -2.227 -4.949 1.00 85.19 107 SER A CA 1
ATOM 846 C C . SER A 1 107 ? 9.609 -0.717 -4.733 1.00 85.19 107 SER A C 1
ATOM 848 O O . SER A 1 107 ? 8.756 -0.087 -5.344 1.00 85.19 107 SER A O 1
ATOM 850 N N . LYS A 1 108 ? 10.517 -0.105 -3.962 1.00 85.75 108 LYS A N 1
ATOM 851 C CA . LYS A 1 108 ? 10.549 1.348 -3.716 1.00 85.75 108 LYS A CA 1
ATOM 852 C C . LYS A 1 108 ? 11.977 1.912 -3.642 1.00 85.75 108 LYS A C 1
ATOM 854 O O . LYS A 1 108 ? 12.920 1.138 -3.467 1.00 85.75 108 LYS A O 1
ATOM 859 N N . PRO A 1 109 ? 12.182 3.237 -3.753 1.00 82.81 109 PRO A N 1
ATOM 860 C CA . PRO A 1 109 ? 13.519 3.828 -3.657 1.00 82.81 109 PRO A CA 1
ATOM 861 C C . PRO A 1 109 ? 14.195 3.514 -2.313 1.00 82.81 109 PRO A C 1
ATOM 863 O O . PRO A 1 109 ? 13.571 3.666 -1.264 1.00 82.81 109 PRO A O 1
ATOM 866 N N . LEU A 1 110 ? 15.467 3.108 -2.351 1.00 87.38 110 LEU A N 1
ATOM 867 C CA . LEU A 1 110 ? 16.226 2.631 -1.187 1.00 87.38 110 LEU A CA 1
ATOM 868 C C . LEU A 1 110 ? 17.050 3.733 -0.513 1.00 87.38 110 LEU A C 1
ATOM 870 O O . LEU A 1 110 ? 17.203 4.837 -1.044 1.00 87.38 110 LEU A O 1
ATOM 874 N N . ARG A 1 111 ? 17.585 3.434 0.674 1.00 85.81 111 ARG A N 1
ATOM 875 C CA . ARG A 1 111 ? 18.540 4.271 1.415 1.00 85.81 111 ARG A CA 1
ATOM 876 C C . ARG A 1 111 ? 19.694 3.448 1.964 1.00 85.81 111 ARG A C 1
ATOM 878 O O . ARG A 1 111 ? 19.551 2.263 2.255 1.00 85.81 111 ARG A O 1
ATOM 885 N N . GLU A 1 112 ? 20.825 4.113 2.176 1.00 87.50 112 GLU A N 1
ATOM 886 C CA . GLU A 1 112 ? 21.939 3.517 2.909 1.00 87.50 112 GLU A CA 1
ATOM 887 C C . GLU A 1 112 ? 21.500 3.113 4.330 1.00 87.50 112 GLU A C 1
ATOM 889 O O . GLU A 1 112 ? 20.849 3.876 5.048 1.00 87.50 112 GLU A O 1
ATOM 894 N N . GLY A 1 113 ? 21.844 1.888 4.721 1.00 86.69 113 GLY A N 1
ATOM 895 C CA . GLY A 1 113 ? 21.533 1.285 6.012 1.00 86.69 113 GLY A CA 1
ATOM 896 C C . GLY A 1 113 ? 20.090 0.804 6.175 1.00 86.69 113 GLY A C 1
ATOM 897 O O . GLY A 1 113 ? 19.739 0.348 7.266 1.00 86.69 113 GLY A O 1
ATOM 898 N N . GLU A 1 114 ? 19.242 0.896 5.147 1.00 88.19 114 GLU A N 1
ATOM 899 C CA . GLU A 1 114 ? 17.839 0.470 5.218 1.00 88.19 114 GLU A CA 1
ATOM 900 C C . GLU A 1 114 ? 17.721 -1.057 5.308 1.00 88.19 114 GLU A C 1
ATOM 902 O O . GLU A 1 114 ? 18.470 -1.778 4.649 1.00 88.19 114 GLU A O 1
ATOM 907 N N . LEU A 1 115 ? 16.801 -1.550 6.145 1.00 90.75 115 LEU A N 1
ATOM 908 C CA . LEU A 1 115 ? 16.489 -2.978 6.267 1.00 90.75 115 LEU A CA 1
ATOM 909 C C . LEU A 1 115 ? 15.778 -3.449 4.999 1.00 90.75 115 LEU A C 1
ATOM 911 O O . LEU A 1 115 ? 14.900 -2.745 4.528 1.00 90.75 115 LEU A O 1
ATOM 915 N N . LEU A 1 116 ? 16.122 -4.623 4.479 1.00 92.06 116 LEU A N 1
ATOM 916 C CA . LEU A 1 116 ? 15.602 -5.160 3.223 1.00 92.06 116 LEU A CA 1
ATOM 917 C C . LEU A 1 116 ? 14.985 -6.543 3.414 1.00 92.06 116 LEU A C 1
ATOM 919 O O . LEU A 1 116 ? 15.485 -7.363 4.187 1.00 92.06 116 LEU A O 1
ATOM 923 N N . GLU A 1 117 ? 13.974 -6.840 2.606 1.00 90.94 117 GLU A N 1
ATOM 924 C CA . GLU A 1 117 ? 13.487 -8.196 2.380 1.00 90.94 117 GLU A CA 1
ATOM 925 C C . GLU A 1 117 ? 13.966 -8.691 1.006 1.00 90.94 117 GLU A C 1
ATOM 927 O O . GLU A 1 117 ? 13.536 -8.199 -0.038 1.00 90.94 117 GLU A O 1
ATOM 932 N N . VAL A 1 118 ? 14.887 -9.660 0.992 1.00 89.75 118 VAL A N 1
ATOM 933 C CA . VAL A 1 118 ? 15.445 -10.209 -0.254 1.00 89.75 118 VAL A CA 1
ATOM 934 C C . VAL A 1 118 ? 14.580 -11.355 -0.768 1.00 89.75 118 VAL A C 1
ATOM 936 O O . VAL A 1 118 ? 14.517 -12.430 -0.168 1.00 89.75 118 VAL A O 1
ATOM 939 N N . LEU A 1 119 ? 13.973 -11.152 -1.932 1.00 88.50 119 LEU A N 1
ATOM 940 C CA . LEU A 1 119 ? 13.129 -12.127 -2.606 1.00 88.50 119 LEU A CA 1
ATOM 941 C C . LEU A 1 119 ? 13.955 -13.017 -3.536 1.00 88.50 119 LEU A C 1
ATOM 943 O O . LEU A 1 119 ? 14.627 -12.554 -4.460 1.00 88.50 119 LEU A O 1
ATOM 947 N N . ARG A 1 120 ? 13.873 -14.330 -3.311 1.00 79.00 120 ARG A N 1
ATOM 948 C CA . ARG A 1 120 ? 14.514 -15.358 -4.142 1.00 79.00 120 ARG A CA 1
ATOM 949 C C . ARG A 1 120 ? 13.478 -15.995 -5.063 1.00 79.00 120 ARG A C 1
ATOM 951 O O . ARG A 1 120 ? 13.106 -17.152 -4.889 1.00 79.00 120 ARG A O 1
ATOM 958 N N . GLY A 1 121 ? 13.010 -15.208 -6.025 1.00 72.50 121 GLY A N 1
ATOM 959 C CA . GLY A 1 121 ? 11.933 -15.579 -6.941 1.00 72.50 121 GLY A CA 1
ATOM 960 C C . GLY A 1 121 ? 10.592 -14.954 -6.563 1.00 72.50 121 GLY A C 1
ATOM 961 O O . GLY A 1 121 ? 10.485 -14.245 -5.565 1.00 72.50 121 GLY A O 1
ATOM 962 N N . GLY A 1 122 ? 9.591 -15.201 -7.400 1.00 76.56 122 GLY A N 1
ATOM 963 C CA . GLY A 1 122 ? 8.235 -14.695 -7.235 1.00 76.56 122 GLY A CA 1
ATOM 964 C C . GLY A 1 122 ? 7.242 -15.602 -7.948 1.00 76.56 122 GLY A C 1
ATOM 965 O O . GLY A 1 122 ? 7.623 -16.374 -8.837 1.00 76.56 122 GLY A O 1
ATOM 966 N N . ASP A 1 123 ? 5.982 -15.516 -7.545 1.00 83.75 123 ASP A N 1
ATOM 967 C CA . ASP A 1 123 ? 4.909 -16.222 -8.230 1.00 83.75 123 ASP A CA 1
ATOM 968 C C . ASP A 1 123 ? 4.607 -15.527 -9.555 1.00 83.75 123 ASP A C 1
ATOM 970 O O . ASP A 1 123 ? 4.588 -14.298 -9.639 1.00 83.75 123 ASP A O 1
ATOM 974 N N . LYS A 1 124 ? 4.391 -16.330 -10.600 1.00 86.31 124 LYS A N 1
ATOM 975 C CA . LYS A 1 124 ? 3.960 -15.822 -11.900 1.00 86.31 124 LYS A CA 1
ATOM 976 C C . LYS A 1 124 ? 2.465 -15.544 -11.862 1.00 86.31 124 LYS A C 1
ATOM 978 O O . LYS A 1 124 ? 1.680 -16.477 -11.690 1.00 86.31 124 LYS A O 1
ATOM 983 N N . VAL A 1 125 ? 2.093 -14.285 -12.033 1.00 89.19 125 VAL A N 1
ATOM 984 C CA . VAL A 1 125 ? 0.718 -13.795 -11.976 1.00 89.19 125 VAL A CA 1
ATOM 985 C C . VAL A 1 125 ? 0.438 -12.960 -13.225 1.00 89.19 125 VAL A C 1
ATOM 987 O O . VAL A 1 125 ? 1.306 -12.237 -13.709 1.00 89.19 125 VAL A O 1
ATOM 990 N N . GLU A 1 126 ? -0.775 -13.081 -13.758 1.00 91.69 126 GLU A N 1
ATOM 991 C CA . GLU A 1 126 ? -1.271 -12.178 -14.799 1.00 91.69 126 GLU A CA 1
ATOM 992 C C . GLU A 1 126 ? -1.424 -10.771 -14.208 1.00 91.69 126 GLU A C 1
ATOM 994 O O . GLU A 1 126 ? -2.008 -10.604 -13.132 1.00 91.69 126 GLU A O 1
ATOM 999 N N . ASP A 1 127 ? -0.928 -9.756 -14.906 1.00 93.00 127 ASP A N 1
ATOM 1000 C CA . ASP A 1 127 ? -1.064 -8.367 -14.480 1.00 93.00 127 ASP A CA 1
ATOM 1001 C C . ASP A 1 127 ? -1.321 -7.439 -15.669 1.00 93.00 127 ASP A C 1
ATOM 1003 O O . ASP A 1 127 ? -1.127 -7.780 -16.839 1.00 93.00 127 ASP A O 1
ATOM 1007 N N . ARG A 1 128 ? -1.785 -6.233 -15.360 1.00 93.88 128 ARG A N 1
ATOM 1008 C CA . ARG A 1 128 ? -1.867 -5.128 -16.307 1.00 93.88 128 ARG A CA 1
ATOM 1009 C C . ARG A 1 128 ? -1.046 -3.980 -15.774 1.00 93.88 128 ARG A C 1
ATOM 1011 O O . ARG A 1 128 ? -1.114 -3.651 -14.593 1.00 93.88 128 ARG A O 1
ATOM 1018 N N . TRP A 1 129 ? -0.291 -3.347 -16.653 1.00 94.56 129 TRP A N 1
ATOM 1019 C CA . TRP A 1 129 ? 0.519 -2.196 -16.301 1.00 94.56 129 TRP A CA 1
ATOM 1020 C C . TRP A 1 129 ? -0.032 -0.947 -16.963 1.00 94.56 129 TRP A C 1
ATOM 1022 O O . TRP A 1 129 ? -0.368 -0.954 -18.144 1.00 94.56 129 TRP A O 1
ATOM 1032 N N . LEU A 1 130 ? -0.077 0.141 -16.206 1.00 93.62 130 LEU A N 1
ATOM 1033 C CA . LEU A 1 130 ? -0.305 1.476 -16.730 1.00 93.62 130 LEU A CA 1
ATOM 1034 C C . LEU A 1 130 ? 1.006 2.246 -16.667 1.00 93.62 130 LEU A C 1
ATOM 1036 O O . LEU A 1 130 ? 1.479 2.574 -15.580 1.00 93.62 130 LEU A O 1
ATOM 1040 N N . ALA A 1 131 ? 1.588 2.543 -17.820 1.00 92.56 131 ALA A N 1
ATOM 1041 C CA . ALA A 1 131 ? 2.740 3.422 -17.903 1.00 92.56 131 ALA A CA 1
ATOM 1042 C C . ALA A 1 131 ? 2.279 4.837 -18.252 1.00 92.56 131 ALA A C 1
ATOM 1044 O O . ALA A 1 131 ? 1.607 5.042 -19.260 1.00 92.56 131 ALA A O 1
ATOM 1045 N N . VAL A 1 132 ? 2.640 5.801 -17.408 1.00 90.94 132 VAL A N 1
ATOM 1046 C CA . VAL A 1 132 ? 2.301 7.218 -17.554 1.00 90.94 132 VAL A CA 1
ATOM 1047 C C . VAL A 1 132 ? 3.576 8.006 -17.816 1.00 90.94 132 VAL A C 1
ATOM 1049 O O . VAL A 1 132 ? 4.521 7.947 -17.028 1.00 90.94 132 VAL A O 1
ATOM 1052 N N . PHE A 1 133 ? 3.604 8.750 -18.914 1.00 88.44 133 PHE A N 1
ATOM 1053 C CA . PHE A 1 133 ? 4.741 9.570 -19.310 1.00 88.44 133 PHE A CA 1
ATOM 1054 C C . PHE A 1 133 ? 4.617 10.981 -18.714 1.00 88.44 133 PHE A C 1
ATOM 1056 O O . PHE A 1 133 ? 3.506 11.512 -18.613 1.00 88.44 133 PHE A O 1
ATOM 1063 N N . PRO A 1 134 ? 5.731 11.589 -18.268 1.00 82.19 134 PRO A N 1
ATOM 1064 C CA . PRO A 1 134 ? 5.720 12.946 -17.735 1.00 82.19 134 PRO A CA 1
ATOM 1065 C C . PRO A 1 134 ? 5.334 13.972 -18.811 1.00 82.19 134 PRO A C 1
ATOM 1067 O O . PRO A 1 134 ? 5.607 13.790 -19.998 1.00 82.19 134 PRO A O 1
ATOM 1070 N N . GLU A 1 135 ? 4.717 15.081 -18.391 1.00 71.06 135 GLU A N 1
ATOM 1071 C CA . GLU A 1 135 ? 4.316 16.158 -19.303 1.00 71.06 135 GLU A CA 1
ATOM 1072 C C . GLU A 1 135 ? 5.521 16.706 -20.086 1.00 71.06 135 GLU A C 1
ATOM 1074 O O . GLU A 1 135 ? 6.547 17.069 -19.510 1.00 71.06 135 GLU A O 1
ATOM 1079 N N . GLY A 1 136 ? 5.387 16.775 -21.414 1.00 64.38 136 GLY A N 1
ATOM 1080 C CA . GLY A 1 136 ? 6.449 17.217 -22.323 1.00 64.38 136 GLY A CA 1
ATOM 1081 C C . GLY A 1 136 ? 7.310 16.090 -22.900 1.00 64.38 136 GLY A C 1
ATOM 1082 O O . GLY A 1 136 ? 8.096 16.353 -23.807 1.00 64.38 136 GLY A O 1
ATOM 1083 N N . LEU A 1 137 ? 7.135 14.850 -22.431 1.00 67.38 137 LEU A N 1
ATOM 1084 C CA . LEU A 1 137 ? 7.659 13.652 -23.079 1.00 67.38 137 LEU A CA 1
ATOM 1085 C C . LEU A 1 137 ? 6.503 12.959 -23.815 1.00 67.38 137 LEU A C 1
ATOM 1087 O O . LEU A 1 137 ? 5.887 12.029 -23.298 1.00 67.38 137 LEU A O 1
ATOM 1091 N N . GLU A 1 138 ? 6.146 13.480 -24.990 1.00 61.72 138 GLU A N 1
ATOM 1092 C CA . GLU A 1 138 ? 5.097 12.870 -25.812 1.00 61.72 138 GLU A CA 1
ATOM 1093 C C . GLU A 1 138 ? 5.535 11.473 -26.272 1.00 61.72 138 GLU A C 1
ATOM 1095 O O . GLU A 1 138 ? 6.701 11.242 -26.604 1.00 61.72 138 GLU A O 1
ATOM 1100 N N . LEU A 1 139 ? 4.589 10.533 -26.301 1.00 64.19 139 LEU A N 1
ATOM 1101 C CA . LEU A 1 139 ? 4.798 9.216 -26.890 1.00 64.19 139 LEU A CA 1
ATOM 1102 C C . LEU A 1 139 ? 5.079 9.354 -28.394 1.00 64.19 139 LEU A C 1
ATOM 1104 O O . LEU A 1 139 ? 4.167 9.391 -29.215 1.00 64.19 139 LEU A O 1
ATOM 1108 N N . GLU A 1 140 ? 6.358 9.400 -28.765 1.00 60.19 140 GLU A N 1
ATOM 1109 C CA . GLU A 1 140 ? 6.785 9.378 -30.173 1.00 60.19 140 GLU A CA 1
ATOM 1110 C C . GLU A 1 140 ? 6.595 7.991 -30.814 1.00 60.19 140 GLU A C 1
ATOM 1112 O O . GLU A 1 140 ? 6.608 7.844 -32.039 1.00 60.19 140 GLU A O 1
ATOM 1117 N N . LEU A 1 141 ? 6.425 6.955 -29.988 1.00 68.06 141 LEU A N 1
ATOM 1118 C CA . LEU A 1 141 ? 6.359 5.571 -30.427 1.00 68.06 141 LEU A CA 1
ATOM 1119 C C . LEU A 1 141 ? 4.932 5.170 -30.827 1.00 68.06 141 LEU A C 1
ATOM 1121 O O . LEU A 1 141 ? 4.003 5.260 -30.027 1.00 68.06 141 LEU A O 1
ATOM 1125 N N . ASN A 1 142 ? 4.771 4.651 -32.046 1.00 72.19 142 ASN A N 1
ATOM 1126 C CA . ASN A 1 142 ? 3.526 4.012 -32.463 1.00 72.19 142 ASN A CA 1
ATOM 1127 C C . ASN A 1 142 ? 3.453 2.580 -31.905 1.00 72.19 142 ASN A C 1
ATOM 1129 O O . ASN A 1 142 ? 4.218 1.706 -32.323 1.00 72.19 142 ASN A O 1
ATOM 1133 N N . TRP A 1 143 ? 2.525 2.345 -30.979 1.00 78.62 143 TRP A N 1
ATOM 1134 C CA . TRP A 1 143 ? 2.357 1.060 -30.296 1.00 78.62 143 TRP A CA 1
ATOM 1135 C C . TRP A 1 143 ? 1.700 -0.022 -31.160 1.00 78.62 143 TRP A C 1
ATOM 1137 O O . TRP A 1 143 ? 1.930 -1.203 -30.910 1.00 78.62 143 TRP A O 1
ATOM 1147 N N . ASP A 1 144 ? 0.985 0.352 -32.226 1.00 68.19 144 ASP A N 1
ATOM 1148 C CA . ASP A 1 144 ? 0.262 -0.591 -33.096 1.00 68.19 144 ASP A CA 1
ATOM 1149 C C . ASP A 1 144 ? 1.197 -1.500 -33.926 1.00 68.19 144 ASP A C 1
ATOM 1151 O O . ASP A 1 144 ? 0.754 -2.469 -34.544 1.00 68.19 144 ASP A O 1
ATOM 1155 N N . GLY A 1 145 ? 2.502 -1.203 -33.949 1.00 66.06 145 GLY A N 1
ATOM 1156 C CA . GLY A 1 145 ? 3.527 -1.982 -34.652 1.00 66.06 145 GLY A CA 1
ATOM 1157 C C . GLY A 1 145 ? 4.818 -2.185 -33.859 1.00 66.06 145 GLY A C 1
ATOM 1158 O O . GLY 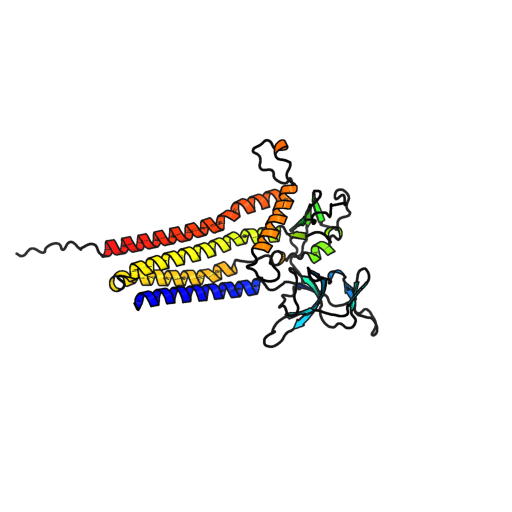A 1 145 ? 5.836 -2.540 -34.453 1.00 66.06 145 GLY A O 1
ATOM 1159 N N . ALA A 1 146 ? 4.806 -1.926 -32.549 1.00 75.06 146 ALA A N 1
ATOM 1160 C CA . ALA A 1 146 ? 5.983 -2.097 -31.709 1.00 75.06 146 ALA A CA 1
ATOM 1161 C C . ALA A 1 146 ? 6.313 -3.589 -31.524 1.00 75.06 146 ALA A C 1
ATOM 1163 O O . ALA A 1 146 ? 5.436 -4.403 -31.229 1.00 75.06 146 ALA A O 1
ATOM 1164 N N . GLU A 1 147 ? 7.589 -3.958 -31.664 1.00 78.25 147 GLU A N 1
ATOM 1165 C CA . GLU A 1 147 ? 8.056 -5.300 -31.306 1.00 78.25 147 GLU A CA 1
ATOM 1166 C C . GLU A 1 147 ? 8.055 -5.440 -29.780 1.00 78.25 147 GLU A C 1
ATOM 1168 O O . GLU A 1 147 ? 8.972 -4.991 -29.091 1.00 78.25 147 GLU A O 1
ATOM 1173 N N . LEU A 1 148 ? 6.988 -6.034 -29.246 1.00 83.94 148 LEU A N 1
ATOM 1174 C CA . LEU A 1 148 ? 6.844 -6.275 -27.817 1.00 83.94 148 LEU A CA 1
ATOM 1175 C C . LEU A 1 148 ? 7.456 -7.625 -27.414 1.00 83.94 148 LEU A C 1
ATOM 1177 O O . LEU A 1 148 ? 7.416 -8.594 -28.183 1.00 83.94 148 LEU A O 1
ATOM 1181 N N . PRO A 1 149 ? 8.000 -7.725 -26.189 1.00 85.56 149 PRO A N 1
ATOM 1182 C CA . PRO A 1 149 ? 8.422 -8.997 -25.623 1.00 85.56 149 PRO A CA 1
ATOM 1183 C C . PRO A 1 149 ? 7.275 -10.014 -25.580 1.00 85.56 149 PRO A C 1
ATOM 1185 O O . PRO A 1 149 ? 6.098 -9.665 -25.507 1.00 85.56 149 PRO A O 1
ATOM 1188 N N . LYS A 1 150 ? 7.621 -11.305 -25.553 1.00 85.19 150 LYS A N 1
ATOM 1189 C CA . LYS A 1 150 ? 6.622 -12.375 -25.422 1.00 85.19 150 LYS A CA 1
ATOM 1190 C C . LYS A 1 150 ? 5.790 -12.199 -24.144 1.00 85.19 150 LYS A C 1
ATOM 1192 O O . LYS A 1 150 ? 6.343 -11.921 -23.076 1.00 85.19 150 LYS A O 1
ATOM 1197 N N . GLY A 1 151 ? 4.482 -12.410 -24.280 1.00 83.62 151 GLY A N 1
ATOM 1198 C CA . GLY A 1 151 ? 3.511 -12.292 -23.191 1.00 83.62 151 GLY A CA 1
ATOM 1199 C C . GLY A 1 151 ? 3.190 -10.854 -22.788 1.00 83.62 151 GLY A C 1
ATOM 1200 O O . GLY A 1 151 ? 2.674 -10.652 -21.698 1.00 83.62 151 GLY A O 1
ATOM 1201 N N . VAL A 1 152 ? 3.534 -9.864 -23.624 1.00 89.44 152 VAL A N 1
ATOM 1202 C CA . VAL A 1 152 ? 3.155 -8.458 -23.445 1.00 89.44 152 VAL A CA 1
ATOM 1203 C C . VAL A 1 152 ? 2.315 -8.020 -24.640 1.00 89.44 152 VAL A C 1
ATOM 1205 O O . VAL A 1 152 ? 2.726 -8.195 -25.788 1.00 89.44 152 VAL A O 1
ATOM 1208 N N . SER A 1 153 ? 1.149 -7.438 -24.379 1.00 88.88 153 SER A N 1
ATOM 1209 C CA . SER A 1 153 ? 0.280 -6.862 -25.411 1.00 88.88 153 SER A CA 1
ATOM 1210 C C . SER A 1 153 ? -0.226 -5.487 -24.991 1.00 88.88 153 SER A C 1
ATOM 1212 O O . SER A 1 153 ? -0.308 -5.1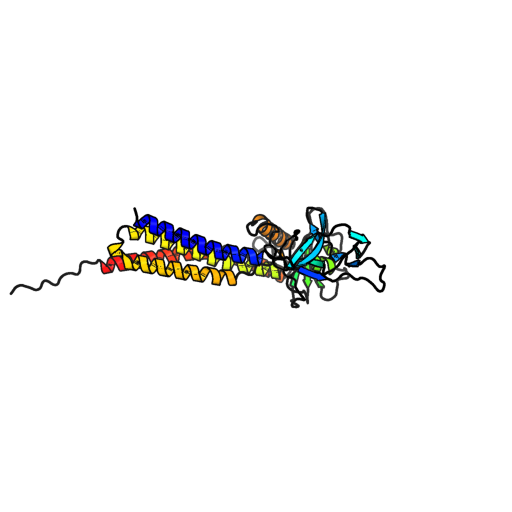90 -23.804 1.00 88.88 153 SER A O 1
ATOM 1214 N N . VAL A 1 154 ? -0.513 -4.622 -25.961 1.00 90.00 154 VAL A N 1
ATOM 1215 C CA . VAL A 1 154 ? -1.090 -3.295 -25.706 1.00 90.00 154 VAL A CA 1
ATOM 1216 C C . VAL A 1 154 ? -2.605 -3.433 -25.725 1.00 90.00 154 VAL A C 1
ATOM 1218 O O . VAL A 1 154 ? -3.156 -3.949 -26.696 1.00 90.00 154 VAL A O 1
ATOM 1221 N N . GLU A 1 155 ? -3.267 -2.985 -24.661 1.00 87.69 155 GLU A N 1
ATOM 1222 C CA . GLU A 1 155 ? -4.731 -2.922 -24.617 1.00 87.69 155 GLU A CA 1
ATOM 1223 C C . GLU A 1 155 ? -5.234 -1.558 -25.100 1.00 87.69 155 GLU A C 1
ATOM 1225 O O . GLU A 1 155 ? -6.158 -1.491 -25.905 1.00 87.69 155 GLU A O 1
ATOM 1230 N N . GLU A 1 156 ? -4.626 -0.470 -24.623 1.00 87.12 156 GLU A N 1
ATOM 1231 C CA . GLU A 1 156 ? -5.072 0.896 -24.906 1.00 87.12 156 GLU A CA 1
ATOM 1232 C C . GLU A 1 156 ? -3.887 1.862 -24.795 1.00 87.12 156 GLU A C 1
ATOM 1234 O O . GLU A 1 156 ? -2.983 1.657 -23.981 1.00 87.12 156 GLU A O 1
ATOM 1239 N N . TRP A 1 157 ? -3.849 2.908 -25.619 1.00 88.00 157 TRP A N 1
ATOM 1240 C CA . TRP A 1 157 ? -2.780 3.904 -25.568 1.00 88.00 157 TRP A CA 1
ATOM 1241 C C . TRP A 1 157 ? -3.263 5.279 -26.031 1.00 88.00 157 TRP A C 1
ATOM 1243 O O . TRP A 1 157 ? -4.198 5.403 -26.820 1.00 88.00 157 TRP A O 1
ATOM 1253 N N . ASN A 1 158 ? -2.630 6.331 -25.518 1.00 84.69 158 ASN A N 1
ATOM 1254 C CA . ASN A 1 158 ? -2.840 7.717 -25.931 1.00 84.69 158 ASN A CA 1
ATOM 1255 C C . ASN A 1 158 ? -1.492 8.461 -25.944 1.00 84.69 158 ASN A C 1
ATOM 1257 O O . ASN A 1 158 ? -0.440 7.838 -25.882 1.00 84.69 158 ASN A O 1
ATOM 1261 N N . GLN A 1 159 ? -1.499 9.792 -26.038 1.00 81.31 159 GLN A N 1
ATOM 1262 C CA . GLN A 1 159 ? -0.265 10.590 -26.129 1.00 81.31 159 GLN A CA 1
ATOM 1263 C C . GLN A 1 159 ? 0.609 10.557 -24.862 1.00 81.31 159 GLN A C 1
ATOM 1265 O O . GLN A 1 159 ? 1.814 10.786 -24.957 1.00 81.31 159 GLN A O 1
ATOM 1270 N N . ASN A 1 160 ? 0.023 10.261 -23.697 1.00 85.12 160 ASN A N 1
ATOM 1271 C CA . ASN A 1 160 ? 0.674 10.423 -22.392 1.00 85.12 160 ASN A CA 1
ATOM 1272 C C . ASN A 1 160 ? 0.673 9.138 -21.548 1.00 85.12 160 ASN A C 1
ATOM 1274 O O . ASN A 1 160 ? 1.256 9.114 -20.465 1.00 85.12 160 ASN A O 1
ATOM 1278 N N . ALA A 1 161 ? 0.000 8.077 -21.991 1.00 88.81 161 ALA A N 1
ATOM 1279 C CA . ALA A 1 161 ? -0.118 6.829 -21.258 1.00 88.81 161 ALA A CA 1
ATOM 1280 C C . ALA A 1 161 ? -0.328 5.628 -22.185 1.00 88.81 161 ALA A C 1
ATOM 1282 O O . ALA A 1 161 ? -0.935 5.733 -23.251 1.00 88.81 161 ALA A O 1
ATOM 1283 N N . VAL A 1 162 ? 0.136 4.466 -21.732 1.00 91.19 162 VAL A N 1
ATOM 1284 C CA . VAL A 1 162 ? -0.097 3.169 -22.373 1.00 91.19 162 VAL A CA 1
ATOM 1285 C C . VAL A 1 162 ? -0.496 2.140 -21.323 1.00 91.19 162 VAL A C 1
ATOM 1287 O O . VAL A 1 162 ? 0.098 2.066 -20.245 1.00 91.19 162 VAL A O 1
ATOM 1290 N N . GLN A 1 163 ? -1.513 1.352 -21.646 1.00 92.00 163 GLN A N 1
ATOM 1291 C CA . GLN A 1 163 ? -1.966 0.212 -20.873 1.00 92.00 163 GLN A CA 1
ATOM 1292 C C . GLN A 1 163 ? -1.500 -1.076 -21.550 1.00 92.00 163 GLN A C 1
ATOM 1294 O O . GLN A 1 163 ? -1.808 -1.342 -22.714 1.00 92.00 163 GLN A O 1
ATOM 1299 N N . LEU A 1 164 ? -0.751 -1.875 -20.799 1.00 91.62 164 LEU A N 1
ATOM 1300 C CA . LEU A 1 164 ? -0.174 -3.137 -21.236 1.00 91.62 164 LEU A CA 1
ATOM 1301 C C . LEU A 1 164 ? -0.796 -4.291 -20.453 1.00 91.62 164 LEU A C 1
ATOM 1303 O O . LEU A 1 164 ? -1.038 -4.175 -19.255 1.00 91.62 164 LEU A O 1
ATOM 1307 N N . HIS A 1 165 ? -0.999 -5.416 -21.122 1.00 92.62 165 HIS A N 1
ATOM 1308 C CA . HIS A 1 165 ? -1.375 -6.693 -20.534 1.00 92.62 165 HIS A CA 1
ATOM 1309 C C . HIS A 1 165 ? -0.174 -7.638 -20.521 1.00 92.62 165 HIS A C 1
ATOM 1311 O O . HIS A 1 165 ? 0.540 -7.736 -21.524 1.00 92.62 165 HIS A O 1
ATOM 1317 N N . ILE A 1 166 ? 0.050 -8.299 -19.382 1.00 92.62 166 ILE A N 1
ATOM 1318 C CA . ILE A 1 166 ? 1.211 -9.139 -19.107 1.00 92.62 166 ILE A CA 1
ATOM 1319 C C . ILE A 1 166 ? 0.731 -10.500 -18.599 1.00 92.62 166 ILE A C 1
ATOM 1321 O O . ILE A 1 166 ? 0.148 -10.601 -17.522 1.00 92.62 166 ILE A O 1
ATOM 1325 N N . ASP A 1 167 ? 1.036 -11.554 -19.356 1.00 88.12 167 ASP A N 1
ATOM 1326 C CA . ASP A 1 167 ? 0.578 -12.918 -19.052 1.00 88.12 167 ASP A CA 1
ATOM 1327 C C . ASP A 1 167 ? 1.274 -13.518 -17.814 1.00 88.12 167 ASP A C 1
ATOM 1329 O O . ASP A 1 167 ? 0.716 -14.365 -17.116 1.00 88.12 167 ASP A O 1
ATOM 1333 N N . ASP A 1 168 ? 2.539 -13.145 -17.587 1.00 87.62 168 ASP A N 1
ATOM 1334 C CA . ASP A 1 168 ? 3.424 -13.800 -16.621 1.00 87.62 168 ASP A CA 1
ATOM 1335 C C . ASP A 1 168 ? 4.354 -12.823 -15.883 1.00 87.62 168 ASP A C 1
ATOM 1337 O O . ASP A 1 168 ? 5.585 -12.926 -15.952 1.00 87.62 168 ASP A O 1
ATOM 1341 N N . ASP A 1 169 ? 3.777 -11.860 -15.165 1.00 87.12 169 ASP A N 1
ATOM 1342 C CA . ASP A 1 169 ? 4.560 -10.999 -14.281 1.00 87.12 169 ASP A CA 1
ATOM 1343 C C . ASP A 1 169 ? 4.958 -11.725 -12.990 1.00 87.12 169 ASP A C 1
ATOM 1345 O O . ASP A 1 169 ? 4.296 -12.657 -12.546 1.00 87.12 169 ASP A O 1
ATOM 1349 N N . LEU A 1 170 ? 6.067 -11.315 -12.384 1.00 87.06 170 LEU A N 1
ATOM 1350 C CA . LEU A 1 170 ? 6.534 -11.848 -11.111 1.00 87.06 170 LEU A CA 1
ATOM 1351 C C . LEU A 1 170 ? 6.058 -10.943 -9.974 1.00 87.06 170 LEU A C 1
ATOM 1353 O O . LEU A 1 170 ? 6.529 -9.813 -9.856 1.00 87.06 170 LEU A O 1
ATOM 1357 N N . ALA A 1 171 ? 5.197 -11.457 -9.100 1.00 84.75 171 ALA A N 1
ATOM 1358 C CA . ALA A 1 171 ? 4.821 -10.761 -7.874 1.00 84.75 171 ALA A CA 1
ATOM 1359 C C . ALA A 1 171 ? 5.967 -10.823 -6.838 1.00 84.75 171 ALA A C 1
ATOM 1361 O O . ALA A 1 171 ? 6.6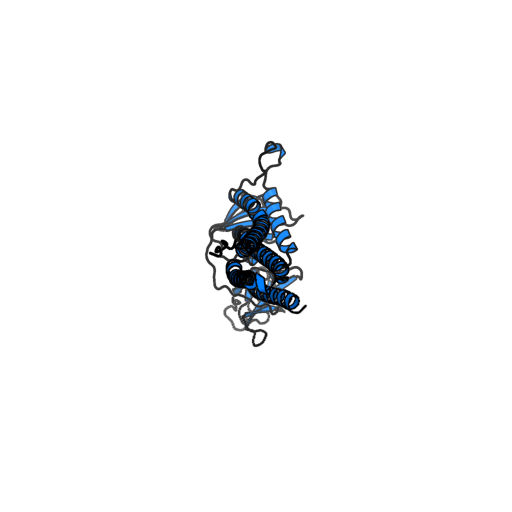12 -11.872 -6.708 1.00 84.75 171 ALA A O 1
ATOM 1362 N N . PRO A 1 172 ? 6.239 -9.739 -6.087 1.00 87.00 172 PRO A N 1
ATOM 1363 C CA . PRO A 1 172 ? 5.593 -8.428 -6.136 1.00 87.00 172 PRO A CA 1
ATOM 1364 C C . PRO A 1 172 ? 6.113 -7.569 -7.296 1.00 87.00 172 PRO A C 1
ATOM 1366 O O . PRO A 1 172 ? 7.255 -7.731 -7.751 1.00 87.00 172 PRO A O 1
ATOM 1369 N N . PHE A 1 173 ? 5.267 -6.646 -7.758 1.00 90.31 173 PHE A N 1
ATOM 1370 C CA . PHE A 1 173 ? 5.589 -5.744 -8.858 1.00 90.31 173 PHE A CA 1
ATOM 1371 C C . PHE A 1 173 ? 6.745 -4.805 -8.484 1.00 90.31 173 PHE A C 1
ATOM 1373 O O . PHE A 1 173 ? 6.823 -4.255 -7.383 1.00 90.31 173 PHE A O 1
ATOM 1380 N N . MET A 1 174 ? 7.666 -4.617 -9.430 1.00 90.38 174 MET A N 1
ATOM 1381 C CA . MET A 1 174 ? 8.818 -3.729 -9.286 1.00 90.38 174 MET A CA 1
ATOM 1382 C C . MET A 1 174 ? 8.988 -2.919 -10.566 1.00 90.38 174 MET A C 1
ATOM 1384 O O . MET A 1 174 ? 9.204 -3.476 -11.644 1.00 90.38 174 MET A O 1
ATOM 1388 N N . GLN A 1 175 ? 8.956 -1.593 -10.444 1.00 89.12 175 GLN A N 1
ATOM 1389 C CA . GLN A 1 175 ? 8.985 -0.700 -11.602 1.00 89.12 175 GLN A CA 1
ATOM 1390 C C . GLN A 1 175 ? 10.257 -0.870 -12.448 1.00 89.12 175 GLN A C 1
ATOM 1392 O O . GLN A 1 175 ? 10.175 -0.910 -13.674 1.00 89.12 175 GLN A O 1
ATOM 1397 N N . GLY A 1 176 ? 11.425 -1.030 -11.814 1.00 86.25 176 GLY A N 1
ATOM 1398 C CA . GLY A 1 176 ? 12.688 -1.264 -12.527 1.00 86.25 176 GLY A CA 1
ATOM 1399 C C . GLY A 1 176 ? 12.654 -2.529 -13.395 1.00 86.25 176 GLY A C 1
ATOM 1400 O O . GLY A 1 176 ? 13.140 -2.522 -14.523 1.00 86.25 176 GLY A O 1
ATOM 1401 N N . ARG A 1 177 ? 11.977 -3.586 -12.924 1.00 89.19 177 ARG A N 1
ATOM 1402 C CA . ARG A 1 177 ? 11.793 -4.834 -13.681 1.00 89.19 177 ARG A CA 1
ATOM 1403 C C . ARG A 1 177 ? 10.889 -4.622 -14.891 1.00 89.19 177 ARG A C 1
ATOM 1405 O O . ARG A 1 177 ? 11.197 -5.118 -15.972 1.00 89.19 177 ARG A O 1
ATOM 1412 N N . ALA A 1 178 ? 9.801 -3.870 -14.725 1.00 88.69 178 ALA A N 1
ATOM 1413 C CA . ALA A 1 178 ? 8.899 -3.536 -15.825 1.00 88.69 178 ALA A CA 1
ATOM 1414 C C . ALA A 1 178 ? 9.616 -2.728 -16.922 1.00 88.69 178 ALA A C 1
ATOM 1416 O O . ALA A 1 178 ? 9.473 -3.034 -18.107 1.00 88.69 178 ALA A O 1
ATOM 1417 N N . LYS A 1 179 ? 10.451 -1.758 -16.526 1.00 89.38 179 LYS A N 1
ATOM 1418 C CA . LYS A 1 179 ? 11.273 -0.950 -17.442 1.00 89.38 179 LYS A CA 1
ATOM 1419 C C . LYS A 1 179 ? 12.354 -1.764 -18.157 1.00 89.38 179 LYS A C 1
ATOM 1421 O O . LYS A 1 179 ? 12.557 -1.562 -19.347 1.00 89.38 179 LYS A O 1
ATOM 1426 N N . SER A 1 180 ? 13.001 -2.709 -17.470 1.00 87.75 180 SER A N 1
ATOM 1427 C CA . SER A 1 180 ? 13.968 -3.627 -18.095 1.00 87.75 180 SER A CA 1
ATOM 1428 C C . SER A 1 180 ? 13.286 -4.570 -19.099 1.00 87.75 180 SER A C 1
ATOM 1430 O O . SER A 1 180 ? 13.785 -4.780 -20.205 1.00 87.75 180 SER A O 1
ATOM 1432 N N . ARG A 1 181 ? 12.086 -5.082 -18.772 1.00 88.44 181 ARG A N 1
ATOM 1433 C CA . ARG A 1 181 ? 11.310 -5.945 -19.682 1.00 88.44 181 ARG A CA 1
ATOM 1434 C C . ARG A 1 181 ? 10.848 -5.194 -20.930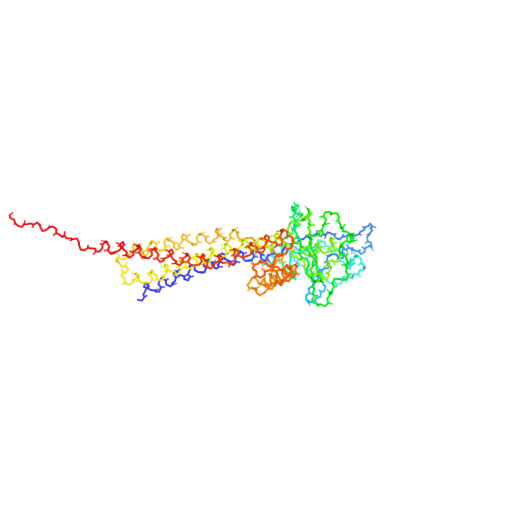 1.00 88.44 181 ARG A C 1
ATOM 1436 O O . ARG A 1 181 ? 10.895 -5.765 -22.016 1.00 88.44 181 ARG A O 1
ATOM 1443 N N . VAL A 1 182 ? 10.396 -3.948 -20.787 1.00 87.69 182 VAL A N 1
ATOM 1444 C CA . VAL A 1 182 ? 9.945 -3.099 -21.900 1.00 87.69 182 VAL A CA 1
ATOM 1445 C C . VAL A 1 182 ? 10.751 -1.792 -21.888 1.00 87.69 182 VAL A C 1
ATOM 1447 O O . VAL A 1 182 ? 10.308 -0.813 -21.283 1.00 87.69 182 VAL A O 1
ATOM 1450 N N . PRO A 1 183 ? 11.905 -1.735 -22.587 1.00 84.62 183 PRO A N 1
ATOM 1451 C CA . PRO A 1 183 ? 12.803 -0.571 -22.574 1.00 84.62 183 PRO A CA 1
ATOM 1452 C C . PRO A 1 183 ? 12.142 0.746 -22.994 1.00 84.62 183 PRO A C 1
ATOM 1454 O O . PRO A 1 183 ? 12.536 1.821 -22.545 1.00 84.62 183 PRO A O 1
ATOM 1457 N N . ASN A 1 184 ? 11.077 0.671 -23.796 1.00 84.75 184 ASN A N 1
ATOM 1458 C CA . ASN A 1 184 ? 10.279 1.825 -24.220 1.00 84.75 184 ASN A CA 1
ATOM 1459 C C . ASN A 1 184 ? 9.602 2.553 -23.037 1.00 84.75 184 ASN A C 1
ATOM 1461 O O . ASN A 1 184 ? 9.114 3.666 -23.204 1.00 84.75 184 ASN A O 1
ATOM 1465 N N . LEU A 1 185 ? 9.574 1.943 -21.845 1.00 85.00 185 LEU A N 1
ATOM 1466 C CA . LEU A 1 185 ? 9.020 2.511 -20.614 1.00 85.00 185 LEU A CA 1
ATOM 1467 C C . LEU A 1 185 ? 10.063 3.218 -19.734 1.00 85.00 185 LEU A C 1
ATOM 1469 O O . LEU A 1 185 ? 9.706 3.676 -18.650 1.00 85.00 185 LEU A O 1
ATOM 1473 N N . ALA A 1 186 ? 11.335 3.314 -20.144 1.00 79.88 186 ALA A N 1
ATOM 1474 C CA . ALA A 1 186 ? 12.415 3.841 -19.298 1.00 79.88 186 ALA A CA 1
ATOM 1475 C C . ALA A 1 186 ? 12.087 5.214 -18.668 1.00 79.88 186 ALA A C 1
ATOM 1477 O O . ALA A 1 186 ? 12.280 5.408 -17.465 1.00 79.88 186 ALA A O 1
ATOM 1478 N N . GLY A 1 187 ? 11.497 6.123 -19.455 1.00 80.69 187 GLY A N 1
ATOM 1479 C CA . GLY A 1 187 ? 11.079 7.463 -19.019 1.00 80.69 187 GLY A CA 1
ATOM 1480 C C . GLY A 1 187 ? 9.677 7.557 -18.400 1.00 80.69 187 GLY A C 1
ATOM 1481 O O . GLY A 1 187 ? 9.270 8.647 -18.008 1.00 80.69 187 GLY A O 1
ATOM 1482 N N . ALA A 1 188 ? 8.928 6.456 -18.318 1.00 86.94 188 ALA A N 1
ATOM 1483 C CA . ALA A 1 188 ? 7.569 6.440 -17.782 1.00 86.94 188 ALA A CA 1
ATOM 1484 C C . ALA A 1 188 ? 7.531 6.039 -16.303 1.00 86.94 188 ALA A C 1
ATOM 1486 O O . ALA A 1 188 ? 8.371 5.278 -15.814 1.00 86.94 188 ALA A O 1
ATOM 1487 N N . THR A 1 189 ? 6.493 6.478 -15.601 1.00 89.50 189 THR A N 1
ATOM 1488 C CA . THR A 1 189 ? 6.104 5.906 -14.313 1.00 89.50 189 THR A CA 1
ATOM 1489 C C . THR A 1 189 ? 5.139 4.757 -14.575 1.00 89.50 189 THR A C 1
ATOM 1491 O O . THR A 1 189 ? 4.037 4.967 -15.075 1.00 89.50 189 THR A O 1
ATOM 1494 N N . VAL A 1 190 ? 5.564 3.533 -14.267 1.00 91.94 190 VAL A N 1
ATOM 1495 C CA . VAL A 1 190 ? 4.765 2.313 -14.456 1.00 91.94 190 VAL A CA 1
ATOM 1496 C C . VAL A 1 190 ? 4.079 1.925 -13.151 1.00 91.94 190 VAL A C 1
ATOM 1498 O O . VAL A 1 190 ? 4.741 1.857 -12.114 1.00 91.94 190 VAL A O 1
ATOM 1501 N N . TYR A 1 191 ? 2.780 1.648 -13.232 1.00 93.50 191 TYR A N 1
ATOM 1502 C CA . TYR A 1 191 ? 1.925 1.182 -12.144 1.00 93.50 191 TYR A CA 1
ATOM 1503 C C . TYR A 1 191 ? 1.325 -0.182 -12.474 1.00 93.50 191 TYR A C 1
ATOM 1505 O O . TYR A 1 191 ? 0.878 -0.393 -13.600 1.00 93.50 191 TYR A O 1
ATOM 1513 N N . SER A 1 192 ? 1.244 -1.066 -11.485 1.00 93.94 192 SER A N 1
ATOM 1514 C CA . SER A 1 192 ? 0.513 -2.331 -11.587 1.00 93.94 192 SER A CA 1
ATOM 1515 C C . SER A 1 192 ? -0.963 -2.149 -11.222 1.00 93.94 192 SER A C 1
ATOM 1517 O O . SER A 1 192 ? -1.304 -1.459 -10.255 1.00 93.94 192 SER A O 1
ATOM 1519 N N . PHE A 1 193 ? -1.854 -2.776 -11.993 1.00 93.38 193 PHE A N 1
ATOM 1520 C CA . PHE A 1 193 ? -3.275 -2.848 -11.664 1.00 93.38 193 PHE A CA 1
ATOM 1521 C C . PHE A 1 193 ? -3.509 -3.743 -10.451 1.00 93.38 193 PHE A C 1
ATOM 1523 O O . PHE A 1 193 ? -4.328 -3.376 -9.611 1.00 93.38 193 PHE A O 1
ATOM 1530 N N . ASN A 1 194 ? -2.803 -4.872 -10.334 1.00 92.00 194 ASN A N 1
ATOM 1531 C CA . ASN A 1 194 ? -2.906 -5.748 -9.166 1.00 92.00 194 ASN A CA 1
ATOM 1532 C C . ASN A 1 194 ? -2.549 -5.000 -7.875 1.00 92.00 194 ASN A C 1
ATOM 1534 O O . ASN A 1 194 ? -3.340 -5.007 -6.931 1.00 92.00 194 ASN A O 1
ATOM 1538 N N . ASP A 1 195 ? -1.433 -4.268 -7.871 1.00 91.88 195 ASP A N 1
ATOM 1539 C CA . ASP A 1 195 ? -1.042 -3.436 -6.730 1.00 91.88 195 ASP A CA 1
ATOM 1540 C C . ASP A 1 195 ? -2.091 -2.349 -6.448 1.00 91.88 195 ASP A C 1
ATOM 1542 O O . ASP A 1 195 ? -2.475 -2.120 -5.302 1.00 91.88 195 ASP A O 1
ATOM 1546 N N . MET A 1 196 ? -2.630 -1.695 -7.483 1.00 92.19 196 MET A N 1
ATOM 1547 C CA . MET A 1 196 ? -3.676 -0.685 -7.301 1.00 92.19 196 MET A CA 1
ATOM 1548 C C . MET A 1 196 ? -4.975 -1.283 -6.735 1.00 92.19 196 MET A C 1
ATOM 1550 O O . MET A 1 196 ? -5.585 -0.682 -5.850 1.00 92.19 196 MET A O 1
ATOM 1554 N N . TYR A 1 197 ? -5.397 -2.469 -7.180 1.00 91.31 197 TYR A N 1
ATOM 1555 C CA . TYR A 1 197 ? -6.532 -3.184 -6.591 1.00 91.31 197 TYR A CA 1
ATOM 1556 C C . TYR A 1 197 ? -6.273 -3.548 -5.132 1.00 91.31 197 TYR A C 1
ATOM 1558 O O . TYR A 1 197 ? -7.135 -3.304 -4.290 1.00 91.31 197 TYR A O 1
ATOM 1566 N N . GLN A 1 198 ? -5.078 -4.048 -4.816 1.00 90.88 198 GLN A N 1
ATOM 1567 C CA . GLN A 1 198 ? -4.678 -4.354 -3.447 1.00 90.88 198 GLN A CA 1
ATOM 1568 C C . GLN A 1 198 ? -4.732 -3.099 -2.563 1.00 90.88 198 GLN A C 1
ATOM 1570 O O . GLN A 1 198 ? -5.285 -3.128 -1.461 1.00 90.88 198 GLN A O 1
ATOM 1575 N N . LEU A 1 199 ? -4.235 -1.956 -3.049 1.00 90.62 199 LEU A N 1
ATOM 1576 C CA . LEU A 1 199 ? -4.360 -0.676 -2.349 1.00 90.62 199 LEU A CA 1
ATOM 1577 C C . LEU A 1 199 ? -5.828 -0.296 -2.120 1.00 90.62 199 LEU A C 1
ATOM 1579 O O . LEU A 1 199 ? -6.183 0.118 -1.015 1.00 90.62 199 LEU A O 1
ATOM 1583 N N . LEU A 1 200 ? -6.682 -0.431 -3.141 1.00 89.75 200 LEU A N 1
ATOM 1584 C CA . LEU A 1 200 ? -8.110 -0.149 -3.018 1.00 89.75 200 LEU A CA 1
ATOM 1585 C C . LEU A 1 200 ? -8.751 -1.052 -1.958 1.00 89.75 200 LEU A C 1
ATOM 1587 O O . LEU A 1 200 ? -9.386 -0.543 -1.038 1.00 89.75 200 LEU A O 1
ATOM 1591 N N . ASP A 1 201 ? -8.538 -2.362 -2.005 1.00 88.31 201 ASP A N 1
ATOM 1592 C CA . ASP A 1 201 ? -9.133 -3.300 -1.051 1.00 88.31 201 ASP A CA 1
ATOM 1593 C C . ASP A 1 201 ? -8.764 -2.977 0.407 1.00 88.31 201 ASP A C 1
ATOM 1595 O O . ASP A 1 201 ? -9.633 -3.022 1.293 1.00 88.31 201 ASP A O 1
ATOM 1599 N N . ASN A 1 202 ? -7.537 -2.501 0.645 1.00 89.81 202 ASN A N 1
ATOM 1600 C CA . ASN A 1 202 ? -7.072 -2.051 1.960 1.00 89.81 202 ASN A CA 1
ATOM 1601 C C . ASN A 1 202 ? -7.870 -0.869 2.545 1.00 89.81 202 ASN A C 1
ATOM 1603 O O . ASN A 1 202 ? -7.958 -0.742 3.771 1.00 89.81 202 ASN A O 1
ATOM 1607 N N . PHE A 1 203 ? -8.544 -0.037 1.736 1.00 88.19 203 PHE A N 1
ATOM 1608 C CA . PHE A 1 203 ? -9.449 0.998 2.268 1.00 88.19 203 PHE A CA 1
ATOM 1609 C C . PHE A 1 203 ? -10.592 0.400 3.093 1.00 88.19 203 PHE A C 1
ATOM 1611 O O . PHE A 1 203 ? -11.079 1.035 4.033 1.00 88.19 203 PHE A O 1
ATOM 1618 N N . THR A 1 204 ? -11.008 -0.831 2.792 1.00 87.94 204 THR A N 1
ATOM 1619 C CA . THR A 1 204 ? -12.006 -1.543 3.597 1.00 87.94 204 THR A CA 1
ATOM 1620 C C . THR A 1 204 ? -11.467 -1.799 5.006 1.00 87.94 204 THR A C 1
ATOM 1622 O O . THR A 1 204 ? -12.147 -1.490 5.987 1.00 87.94 204 THR A O 1
ATOM 1625 N N . ALA A 1 205 ? -10.231 -2.289 5.118 1.00 89.38 205 ALA A N 1
ATOM 1626 C CA . ALA A 1 205 ? -9.575 -2.545 6.396 1.00 89.38 205 ALA A CA 1
ATOM 1627 C C . ALA A 1 205 ? -9.285 -1.246 7.171 1.00 89.38 205 ALA A C 1
ATOM 1629 O O . ALA A 1 205 ? -9.588 -1.162 8.365 1.00 89.38 205 ALA A O 1
ATOM 1630 N N . PHE A 1 206 ? -8.825 -0.183 6.498 1.00 88.75 206 PHE A N 1
ATOM 1631 C CA . PHE A 1 206 ? -8.704 1.150 7.107 1.00 88.75 206 PHE A CA 1
ATOM 1632 C C . PHE A 1 206 ? -10.043 1.669 7.632 1.00 88.75 206 PHE A C 1
ATOM 1634 O O . PHE A 1 206 ? -10.115 2.244 8.720 1.00 88.75 206 PHE A O 1
ATOM 1641 N N . GLY A 1 207 ? -11.123 1.420 6.892 1.00 89.50 207 GLY A N 1
ATOM 1642 C CA . GLY A 1 207 ? -12.474 1.721 7.332 1.00 89.50 207 GLY A CA 1
ATOM 1643 C C . GLY A 1 207 ? -12.877 0.975 8.597 1.00 89.50 207 GLY A C 1
ATOM 1644 O O . GLY A 1 207 ? -13.404 1.593 9.522 1.00 89.50 207 GLY A O 1
ATOM 1645 N N . LEU A 1 208 ? -12.594 -0.326 8.678 1.00 91.75 208 LEU A N 1
ATOM 1646 C CA . LEU A 1 208 ? -12.846 -1.123 9.880 1.00 91.75 208 LEU A CA 1
ATOM 1647 C C . LEU A 1 208 ? -12.053 -0.602 11.084 1.00 91.75 208 LEU A C 1
ATOM 1649 O O . LEU A 1 208 ? -12.635 -0.439 12.157 1.00 91.75 208 LEU A O 1
ATOM 1653 N N . LEU A 1 209 ? -10.768 -0.269 10.913 1.00 92.69 209 LEU A N 1
ATOM 1654 C CA . LEU A 1 209 ? -9.959 0.355 11.969 1.00 92.69 209 LEU A CA 1
ATOM 1655 C C . LEU A 1 209 ? -10.568 1.682 12.431 1.00 92.69 209 LEU A C 1
ATOM 1657 O O . LEU A 1 209 ? -10.726 1.906 13.633 1.00 92.69 209 LEU A O 1
ATOM 1661 N N . LEU A 1 210 ? -10.971 2.541 11.491 1.00 91.88 210 LEU A N 1
ATOM 1662 C CA . LEU A 1 210 ? -11.622 3.811 11.802 1.00 91.88 210 LEU A CA 1
ATOM 1663 C C . LEU A 1 210 ? -12.950 3.596 12.546 1.00 91.88 210 LEU A C 1
ATOM 1665 O O . LEU A 1 210 ? -13.219 4.287 13.526 1.00 91.88 210 LEU A O 1
ATOM 1669 N N . GLY A 1 211 ? -13.745 2.604 12.141 1.00 92.56 211 GLY A N 1
ATOM 1670 C CA . GLY A 1 211 ? -14.977 2.196 12.820 1.00 92.56 211 GLY A CA 1
ATOM 1671 C C . GLY A 1 211 ? -14.749 1.674 14.241 1.00 92.56 211 GLY A C 1
ATOM 1672 O O . GLY A 1 211 ? -15.500 2.018 15.156 1.00 92.56 211 GLY A O 1
ATOM 1673 N N . ILE A 1 212 ? -13.691 0.889 14.467 1.00 93.25 212 ILE A N 1
ATOM 1674 C CA . ILE A 1 212 ? -13.290 0.439 15.809 1.00 93.25 212 ILE A CA 1
ATOM 1675 C C . ILE A 1 212 ? -12.907 1.646 16.674 1.00 93.25 212 ILE A C 1
ATOM 1677 O O . ILE A 1 212 ? -13.374 1.762 17.810 1.00 93.25 212 ILE A O 1
ATOM 1681 N N . LEU A 1 213 ? -12.111 2.576 16.140 1.00 92.69 213 LEU A N 1
ATOM 1682 C CA . LEU A 1 213 ? -11.701 3.790 16.850 1.00 92.69 213 LEU A CA 1
ATOM 1683 C C . LEU A 1 213 ? -12.903 4.669 17.228 1.00 92.69 213 LEU A C 1
ATOM 1685 O O . LEU A 1 213 ? -12.996 5.115 18.377 1.00 92.69 213 LEU A O 1
ATOM 1689 N N . THR A 1 214 ? -13.850 4.893 16.308 1.00 91.75 214 THR A N 1
ATOM 1690 C CA . THR A 1 214 ? -15.059 5.680 16.604 1.00 91.75 214 THR A CA 1
ATOM 1691 C C . THR A 1 214 ? -15.949 4.987 17.631 1.00 91.75 214 THR A C 1
ATOM 1693 O O . THR A 1 214 ? -16.437 5.642 18.555 1.00 91.75 214 THR A O 1
ATOM 1696 N N . LEU A 1 215 ? -16.111 3.664 17.540 1.00 93.12 215 LEU A N 1
ATOM 1697 C CA . LEU A 1 215 ? -16.859 2.868 18.512 1.00 93.12 215 LEU A CA 1
ATOM 1698 C C . LEU A 1 215 ? -16.262 2.981 19.923 1.00 93.12 215 LEU A C 1
ATOM 1700 O O . LEU A 1 215 ? -16.987 3.272 20.878 1.00 93.12 215 LEU A O 1
ATOM 1704 N N . VAL A 1 216 ? -14.944 2.809 20.066 1.00 92.06 216 VAL A N 1
ATOM 1705 C CA . VAL A 1 216 ? -14.243 2.942 21.356 1.00 92.06 216 VAL A CA 1
ATOM 1706 C C . VAL A 1 216 ? -14.398 4.350 21.922 1.00 92.06 216 VAL A C 1
ATOM 1708 O O . VAL A 1 216 ? -14.669 4.511 23.116 1.00 92.06 216 VAL A O 1
ATOM 1711 N N . LEU A 1 217 ? -14.291 5.374 21.073 1.00 91.31 217 LEU A N 1
ATOM 1712 C CA . LEU A 1 217 ? -14.473 6.765 21.474 1.00 91.31 217 LEU A CA 1
ATOM 1713 C C . LEU A 1 217 ? -15.892 7.020 22.008 1.00 91.31 217 LEU A C 1
ATOM 1715 O O . LEU A 1 217 ? -16.045 7.634 23.068 1.00 91.31 217 LEU A O 1
ATOM 1719 N N . VAL A 1 218 ? -16.929 6.495 21.347 1.00 90.56 218 VAL A N 1
ATOM 1720 C CA . VAL A 1 218 ? -18.318 6.600 21.824 1.00 90.56 218 VAL A CA 1
ATOM 1721 C C . VAL A 1 218 ? -18.509 5.857 23.151 1.00 90.56 218 VAL A C 1
ATOM 1723 O O . VAL A 1 218 ? -19.020 6.448 24.108 1.00 90.56 218 VAL A O 1
ATOM 1726 N N . LEU A 1 219 ? -18.038 4.609 23.266 1.00 88.56 219 LEU A N 1
ATOM 1727 C CA . LEU A 1 219 ? -18.110 3.825 24.510 1.00 88.56 219 LEU A CA 1
ATOM 1728 C C . LEU A 1 219 ? -17.402 4.535 25.674 1.00 88.56 219 LEU A C 1
ATOM 1730 O O . LEU A 1 219 ? -17.881 4.523 26.817 1.00 88.56 219 LEU A O 1
ATOM 1734 N N . TRP A 1 220 ? -16.286 5.209 25.396 1.00 90.12 220 TRP A N 1
ATOM 1735 C CA . TRP A 1 220 ? -15.561 6.000 26.382 1.00 90.12 220 TRP A CA 1
ATOM 1736 C C . TRP A 1 220 ? -16.337 7.248 26.827 1.00 90.12 220 TRP A C 1
ATOM 1738 O O . TRP A 1 220 ? -16.456 7.498 28.034 1.00 90.12 220 TRP A O 1
ATOM 1748 N N . ILE A 1 221 ? -16.924 8.007 25.894 1.00 87.81 221 ILE A N 1
ATOM 1749 C CA . ILE A 1 221 ? -17.778 9.164 26.216 1.00 87.81 221 ILE A CA 1
ATOM 1750 C C . ILE A 1 221 ? -18.948 8.721 27.109 1.00 87.81 221 ILE A C 1
ATOM 1752 O O . ILE A 1 221 ? -19.211 9.330 28.154 1.00 87.81 221 ILE A O 1
ATOM 1756 N N . CYS A 1 222 ? -19.610 7.616 26.761 1.00 84.25 222 CYS A N 1
ATOM 1757 C CA . CYS A 1 222 ? -20.708 7.045 27.540 1.00 84.25 222 CYS A CA 1
ATOM 1758 C C . CYS A 1 222 ? -20.249 6.588 28.932 1.00 84.25 222 CYS A C 1
ATOM 1760 O O . CYS A 1 222 ? -20.889 6.903 29.943 1.00 84.25 222 CYS A O 1
ATOM 1762 N N . SER A 1 223 ? -19.081 5.952 29.021 1.00 85.19 223 SER A N 1
ATOM 1763 C CA . SER A 1 223 ? -18.459 5.570 30.293 1.00 85.19 223 SER A CA 1
ATOM 1764 C C . SER A 1 223 ? -18.176 6.784 31.185 1.00 85.19 223 SER A C 1
ATOM 1766 O O . SER A 1 223 ? -18.455 6.758 32.390 1.00 85.19 223 SER A O 1
ATOM 1768 N N . CYS A 1 224 ? -17.724 7.901 30.608 1.00 83.69 224 CYS A N 1
ATOM 1769 C CA . CYS A 1 224 ? -17.555 9.169 31.317 1.00 83.69 224 CYS A CA 1
ATOM 1770 C C . CYS A 1 224 ? -18.880 9.705 31.886 1.00 83.69 224 CYS A C 1
ATOM 1772 O O . CYS A 1 224 ? -18.913 10.158 33.040 1.00 83.69 224 CYS A O 1
ATOM 1774 N N . VAL A 1 225 ? -19.985 9.611 31.140 1.00 82.62 225 VAL A N 1
ATOM 1775 C CA . VAL A 1 225 ? -21.327 10.007 31.608 1.00 82.62 225 VAL A CA 1
ATOM 1776 C C . VAL A 1 225 ? -21.799 9.110 32.758 1.00 82.62 225 VAL A C 1
ATOM 1778 O O . VAL A 1 225 ? -22.197 9.616 33.817 1.00 82.62 225 VAL A O 1
ATOM 1781 N N . PHE A 1 226 ? -21.688 7.787 32.615 1.00 78.75 226 PHE A N 1
ATOM 1782 C CA . PHE A 1 226 ? -22.126 6.825 33.632 1.00 78.75 226 PHE A CA 1
ATOM 1783 C C . PHE A 1 226 ? -21.262 6.828 34.902 1.00 78.75 226 PHE A C 1
ATOM 1785 O O . PHE A 1 226 ? -21.761 6.532 35.995 1.00 78.75 226 PHE A O 1
ATOM 1792 N N . SER A 1 227 ? -20.001 7.258 34.808 1.00 78.19 227 SER A N 1
ATOM 1793 C CA . SER A 1 227 ? -19.081 7.372 35.949 1.00 78.19 227 SER A CA 1
ATOM 1794 C C . SER A 1 227 ? -19.587 8.291 37.071 1.00 78.19 227 SER A C 1
ATOM 1796 O O . SER A 1 227 ? -19.246 8.090 38.244 1.00 78.19 227 SER A O 1
ATOM 1798 N N . ARG A 1 228 ? -20.462 9.261 36.750 1.00 77.19 228 ARG A N 1
ATOM 1799 C CA . ARG A 1 228 ? -21.068 10.184 37.728 1.00 77.19 228 ARG A CA 1
ATOM 1800 C C . ARG A 1 228 ? -21.819 9.437 38.838 1.00 77.19 228 ARG A C 1
ATOM 1802 O O . ARG A 1 228 ? -21.809 9.883 39.982 1.00 77.19 228 ARG A O 1
ATOM 1809 N N . LYS A 1 229 ? -22.407 8.272 38.532 1.00 74.88 229 LYS A N 1
ATOM 1810 C CA . LYS A 1 229 ? -23.091 7.379 39.490 1.00 74.88 229 LYS A CA 1
ATOM 1811 C C . LYS A 1 229 ? -22.450 5.981 39.522 1.00 74.88 229 LYS A C 1
ATOM 1813 O O . LYS A 1 229 ? -23.144 4.971 39.590 1.00 74.88 229 LYS A O 1
ATOM 1818 N N . ALA A 1 230 ? -21.116 5.914 39.545 1.00 65.50 230 ALA A N 1
ATOM 1819 C CA . ALA A 1 230 ? -20.340 4.671 39.409 1.00 65.50 230 ALA A CA 1
ATOM 1820 C C . ALA A 1 230 ? -20.737 3.499 40.336 1.00 65.50 230 ALA A C 1
ATOM 1822 O O . ALA A 1 230 ? -20.665 2.354 39.911 1.00 65.50 230 ALA A O 1
ATOM 1823 N N . ARG A 1 231 ? -21.172 3.737 41.588 1.00 66.75 231 ARG A N 1
ATOM 1824 C CA . ARG A 1 231 ? -21.616 2.628 42.470 1.00 66.75 231 ARG A CA 1
ATOM 1825 C C . ARG A 1 231 ? -22.892 1.950 41.961 1.00 66.75 231 ARG A C 1
ATOM 1827 O O . ARG A 1 231 ? -23.065 0.758 42.177 1.00 66.75 231 ARG A O 1
ATOM 1834 N N . ARG A 1 232 ? -23.763 2.708 41.293 1.00 70.69 232 ARG A N 1
ATOM 1835 C CA . ARG A 1 232 ? -25.030 2.225 40.732 1.00 70.69 232 ARG A CA 1
ATOM 1836 C C . ARG A 1 232 ? -24.831 1.608 39.348 1.00 70.69 232 ARG A C 1
ATOM 1838 O O . ARG A 1 232 ? -25.458 0.608 39.035 1.00 70.69 232 ARG A O 1
ATOM 1845 N N . ASN A 1 233 ? -23.899 2.158 38.572 1.00 77.75 233 ASN A N 1
ATOM 1846 C CA . ASN A 1 233 ? -23.671 1.785 37.175 1.00 77.75 233 ASN A CA 1
ATOM 1847 C C . ASN A 1 233 ? -22.426 0.897 36.990 1.00 77.75 233 ASN A C 1
ATOM 1849 O O . ASN A 1 233 ? -21.840 0.874 35.913 1.00 77.75 233 ASN A O 1
ATOM 1853 N N . ARG A 1 234 ? -21.996 0.182 38.041 1.00 77.88 234 ARG A N 1
ATOM 1854 C CA . ARG A 1 234 ? -20.759 -0.620 38.020 1.00 77.88 234 ARG A CA 1
ATOM 1855 C C . ARG A 1 234 ? -20.734 -1.656 36.894 1.00 77.88 234 ARG A C 1
ATOM 1857 O O . ARG A 1 234 ? -19.688 -1.865 36.305 1.00 77.88 234 ARG A O 1
ATOM 1864 N N . TRP A 1 235 ? -21.883 -2.258 36.588 1.00 79.00 235 TRP A N 1
ATOM 1865 C CA . TRP A 1 235 ? -21.995 -3.286 35.556 1.00 79.00 235 TRP A CA 1
ATOM 1866 C C . TRP A 1 235 ? -21.803 -2.721 34.150 1.00 79.00 235 TRP A C 1
ATOM 1868 O O . TRP A 1 235 ? -20.984 -3.256 33.421 1.00 79.00 235 TRP A O 1
ATOM 1878 N N . ALA A 1 236 ? -22.454 -1.605 33.814 1.00 80.88 236 ALA A N 1
ATOM 1879 C CA . ALA A 1 236 ? -22.252 -0.927 32.528 1.00 80.88 236 ALA A CA 1
ATOM 1880 C C . ALA A 1 236 ? -20.780 -0.515 32.328 1.00 80.88 236 ALA A C 1
ATOM 1882 O O . ALA A 1 236 ? -20.191 -0.737 31.281 1.00 80.88 236 ALA A O 1
ATOM 1883 N N . LEU A 1 237 ? -20.124 -0.006 33.380 1.00 82.81 237 LEU A N 1
ATOM 1884 C CA . LEU A 1 237 ? -18.698 0.337 33.305 1.00 82.81 237 LEU A CA 1
ATOM 1885 C C . LEU A 1 237 ? -17.793 -0.889 33.084 1.00 82.81 237 LEU A C 1
ATOM 1887 O O . LEU A 1 237 ? -16.792 -0.772 32.386 1.00 82.81 237 LEU A O 1
ATOM 1891 N N . ILE A 1 238 ? -18.129 -2.046 33.665 1.00 84.94 238 ILE A N 1
ATOM 1892 C CA . ILE A 1 238 ? -17.389 -3.300 33.441 1.00 84.94 238 ILE A CA 1
ATOM 1893 C C . ILE A 1 238 ? -17.619 -3.815 32.017 1.00 84.94 238 ILE A C 1
ATOM 1895 O O . ILE A 1 238 ? -16.664 -4.236 31.375 1.00 84.94 238 ILE A O 1
ATOM 1899 N N . VAL A 1 239 ? -18.856 -3.754 31.515 1.00 87.00 239 VAL A N 1
ATOM 1900 C CA . VAL A 1 239 ? -19.195 -4.171 30.146 1.00 87.00 239 VAL A CA 1
ATOM 1901 C C . VAL A 1 239 ? -18.458 -3.308 29.124 1.00 87.00 239 VAL A C 1
ATOM 1903 O O . VAL A 1 239 ? -17.786 -3.856 28.258 1.00 87.00 239 VAL A O 1
ATOM 1906 N N . ASN A 1 240 ? -18.480 -1.982 29.273 1.00 87.88 240 ASN A N 1
ATOM 1907 C CA . ASN A 1 240 ? -17.748 -1.079 28.381 1.00 87.88 240 ASN A CA 1
ATOM 1908 C C . ASN A 1 240 ? -16.230 -1.285 28.444 1.00 87.88 240 ASN A C 1
ATOM 1910 O O . ASN A 1 240 ? -15.564 -1.212 27.415 1.00 87.88 240 ASN A O 1
ATOM 1914 N N . LEU A 1 241 ? -15.675 -1.587 29.624 1.00 87.62 241 LEU A N 1
ATOM 1915 C CA . LEU A 1 241 ? -14.259 -1.942 29.749 1.00 87.62 241 LEU A CA 1
ATOM 1916 C C . LEU A 1 241 ? -13.941 -3.255 29.018 1.00 87.62 241 LEU A C 1
ATOM 1918 O O . LEU A 1 241 ? -12.954 -3.320 28.292 1.00 87.62 241 LEU A O 1
ATOM 1922 N N . ALA A 1 242 ? -14.774 -4.284 29.189 1.00 90.12 242 ALA A N 1
ATOM 1923 C CA . ALA A 1 242 ? -14.603 -5.569 28.518 1.00 90.12 242 ALA A CA 1
ATOM 1924 C C . ALA A 1 242 ? -14.725 -5.437 26.992 1.00 90.12 242 ALA A C 1
ATOM 1926 O O . ALA A 1 242 ? -13.897 -5.986 26.271 1.00 90.12 242 ALA A O 1
ATOM 1927 N N . LEU A 1 243 ? -15.696 -4.657 26.504 1.00 91.62 243 LEU A N 1
ATOM 1928 C CA . LEU A 1 243 ? -15.844 -4.332 25.083 1.00 91.62 243 LEU A CA 1
ATOM 1929 C C . LEU A 1 243 ? -14.629 -3.569 24.551 1.00 91.62 243 LEU A C 1
ATOM 1931 O O . LEU A 1 243 ? -14.121 -3.916 23.494 1.00 91.62 243 LEU A O 1
ATOM 1935 N N . GLY A 1 244 ? -14.116 -2.582 25.292 1.00 90.62 244 GLY A N 1
ATOM 1936 C CA . GLY A 1 244 ? -12.902 -1.860 24.909 1.00 90.62 244 GLY A CA 1
ATOM 1937 C C . GLY A 1 244 ? -11.684 -2.780 24.781 1.00 90.62 244 GLY A C 1
ATOM 1938 O O . GLY A 1 244 ? -10.935 -2.672 23.814 1.00 90.62 244 GLY A O 1
ATOM 1939 N N . LEU A 1 245 ? -11.505 -3.724 25.709 1.00 92.19 245 LEU A N 1
ATOM 1940 C CA . LEU A 1 245 ? -10.431 -4.722 25.628 1.00 92.19 245 LEU A CA 1
ATOM 1941 C C . LEU A 1 245 ? -10.632 -5.705 24.467 1.00 92.19 245 LEU A C 1
ATOM 1943 O O . LEU A 1 245 ? -9.671 -6.014 23.774 1.00 92.19 245 LEU A O 1
ATOM 1947 N N . ALA A 1 246 ? -11.863 -6.157 24.217 1.00 93.62 246 ALA A N 1
ATOM 1948 C CA . ALA A 1 246 ? -12.169 -7.007 23.068 1.00 93.62 246 ALA A CA 1
ATOM 1949 C C . ALA A 1 246 ? -11.866 -6.289 21.743 1.00 93.62 246 ALA A C 1
ATOM 1951 O O . ALA A 1 246 ? -11.217 -6.855 20.872 1.00 93.62 246 ALA A O 1
ATOM 1952 N N . LEU A 1 247 ? -12.248 -5.013 21.629 1.00 93.38 247 LEU A N 1
ATOM 1953 C CA . LEU A 1 247 ? -11.938 -4.182 20.466 1.00 93.38 247 LEU A CA 1
ATOM 1954 C C . LEU A 1 247 ? -10.433 -3.951 20.301 1.00 93.38 247 LEU A C 1
ATOM 1956 O O . LEU A 1 247 ? -9.968 -3.895 19.170 1.00 93.38 247 LEU A O 1
ATOM 1960 N N . LEU A 1 248 ? -9.665 -3.876 21.395 1.00 93.75 248 LEU A N 1
ATOM 1961 C CA . LEU A 1 248 ? -8.202 -3.807 21.320 1.00 93.75 248 LEU A CA 1
ATOM 1962 C C . LEU A 1 248 ? -7.601 -5.076 20.706 1.00 93.75 248 LEU A C 1
ATOM 1964 O O . LEU A 1 248 ? -6.637 -4.977 19.963 1.00 93.75 248 LEU A O 1
ATOM 1968 N N . ILE A 1 249 ? -8.172 -6.250 20.995 1.00 93.56 249 ILE A N 1
ATOM 1969 C CA . ILE A 1 249 ? -7.756 -7.529 20.393 1.00 93.56 249 ILE A CA 1
ATOM 1970 C C . ILE A 1 249 ? -8.151 -7.587 18.912 1.00 93.56 249 ILE A C 1
ATOM 1972 O O . ILE A 1 249 ? -7.443 -8.187 18.112 1.00 93.56 249 ILE A O 1
ATOM 1976 N N . CYS A 1 250 ? -9.248 -6.936 18.518 1.00 92.50 250 CYS A N 1
ATOM 1977 C CA . CYS A 1 250 ? -9.629 -6.834 17.110 1.00 92.50 250 CYS A CA 1
ATOM 1978 C C . CYS A 1 250 ? -8.670 -5.963 16.285 1.00 92.50 250 CYS A C 1
ATOM 1980 O O . CYS A 1 250 ? -8.575 -6.182 15.084 1.00 92.50 250 CYS A O 1
ATOM 1982 N N . VAL A 1 251 ? -7.959 -5.005 16.894 1.00 92.69 251 VAL A N 1
ATOM 1983 C CA . VAL A 1 251 ? -7.006 -4.136 16.176 1.00 92.69 251 VAL A CA 1
ATOM 1984 C C . VAL A 1 251 ? -5.922 -4.938 15.441 1.00 92.69 251 VAL A C 1
ATOM 1986 O O . VAL A 1 251 ? -5.850 -4.783 14.225 1.00 92.69 251 VAL A O 1
ATOM 1989 N N . PRO A 1 252 ? -5.117 -5.804 16.092 1.00 92.50 252 PRO A N 1
ATOM 1990 C CA . PRO A 1 252 ? -4.110 -6.592 15.386 1.00 92.50 252 PRO A CA 1
ATOM 1991 C C . PRO A 1 252 ? -4.727 -7.533 14.346 1.00 92.50 252 PRO A C 1
ATOM 1993 O O . PRO A 1 252 ? -4.175 -7.652 13.269 1.00 92.50 252 PRO A O 1
ATOM 1996 N N . LEU A 1 253 ? -5.913 -8.104 14.591 1.00 91.56 253 LEU A N 1
ATOM 1997 C CA . LEU A 1 253 ? -6.581 -8.965 13.601 1.00 91.56 253 LEU A CA 1
ATOM 1998 C C . LEU A 1 253 ? -6.936 -8.227 12.303 1.00 91.56 253 LEU A C 1
ATOM 2000 O O . LEU A 1 253 ? -6.872 -8.811 11.228 1.00 91.56 253 LEU A O 1
ATOM 2004 N N . VAL A 1 254 ? -7.343 -6.958 12.400 1.00 91.88 254 VAL A N 1
ATOM 2005 C CA . VAL A 1 254 ? -7.595 -6.131 11.211 1.00 91.88 254 VAL A CA 1
ATOM 2006 C C . VAL A 1 254 ? -6.276 -5.667 10.593 1.00 91.88 254 VAL A C 1
ATOM 2008 O O . VAL A 1 254 ? -6.166 -5.626 9.372 1.00 91.88 254 VAL A O 1
ATOM 2011 N N . LEU A 1 255 ? -5.267 -5.347 11.409 1.00 90.00 255 LEU A N 1
ATOM 2012 C CA . LEU A 1 255 ? -3.940 -4.979 10.909 1.00 90.00 255 LEU A CA 1
ATOM 2013 C C . LEU A 1 255 ? -3.273 -6.122 10.140 1.00 90.00 255 LEU A C 1
ATOM 2015 O O . LEU A 1 255 ? -2.702 -5.856 9.096 1.00 90.00 255 LEU A O 1
ATOM 2019 N N . ASP A 1 256 ? -3.409 -7.369 10.585 1.00 88.62 256 ASP A N 1
ATOM 2020 C CA . ASP A 1 256 ? -2.868 -8.545 9.890 1.00 88.62 256 ASP A CA 1
ATOM 2021 C C . ASP A 1 256 ? -3.519 -8.775 8.517 1.00 88.62 256 ASP A C 1
ATOM 2023 O O . ASP A 1 256 ? -2.962 -9.490 7.696 1.00 88.62 256 ASP A O 1
ATOM 2027 N N . SER A 1 257 ? -4.691 -8.184 8.260 1.00 86.88 257 SER A N 1
ATOM 2028 C CA . SER A 1 257 ? -5.352 -8.242 6.948 1.00 86.88 257 SER A CA 1
ATOM 2029 C C . SER A 1 257 ? -4.960 -7.105 6.001 1.00 86.88 257 SER A C 1
ATOM 2031 O O . SER A 1 257 ? -5.435 -7.078 4.869 1.00 86.88 257 SER A O 1
ATOM 2033 N N . ILE A 1 258 ? -4.169 -6.138 6.477 1.00 86.75 258 ILE A N 1
ATOM 2034 C CA . ILE A 1 258 ? -3.676 -5.033 5.655 1.00 86.75 258 ILE A CA 1
ATOM 2035 C C . ILE A 1 258 ? -2.362 -5.469 5.034 1.00 86.75 258 ILE A C 1
ATOM 2037 O O . ILE A 1 258 ? -1.379 -5.574 5.752 1.00 86.75 258 ILE A O 1
ATOM 2041 N N . ASP A 1 259 ? -2.336 -5.642 3.723 1.00 85.62 259 ASP A N 1
ATOM 2042 C CA . ASP A 1 259 ? -1.105 -5.912 2.980 1.00 85.62 259 ASP A CA 1
ATOM 2043 C C . ASP A 1 259 ? -0.977 -4.830 1.920 1.00 85.62 259 ASP A C 1
ATOM 2045 O O . ASP A 1 259 ? -1.731 -4.832 0.942 1.00 85.62 259 ASP A O 1
ATOM 2049 N N . LEU A 1 260 ? -0.107 -3.847 2.149 1.00 84.69 260 LEU A N 1
ATOM 2050 C CA . LEU A 1 260 ? 0.019 -2.698 1.264 1.00 84.69 260 LEU A CA 1
ATOM 2051 C C . LEU A 1 260 ? 1.009 -3.015 0.141 1.00 84.69 260 LEU A C 1
ATOM 2053 O O . LEU A 1 260 ? 2.098 -3.527 0.399 1.00 84.69 260 LEU A O 1
ATOM 2057 N N . PRO A 1 261 ? 0.673 -2.678 -1.114 1.00 85.06 261 PRO A N 1
ATOM 2058 C CA . PRO A 1 261 ? 1.592 -2.879 -2.224 1.00 85.06 261 PRO A CA 1
ATOM 2059 C C . PRO A 1 261 ? 2.821 -1.991 -2.031 1.00 85.06 261 PRO A C 1
ATOM 2061 O O . PRO A 1 261 ? 2.729 -0.759 -2.047 1.00 85.06 261 PRO A O 1
ATOM 2064 N N . SER A 1 262 ? 3.984 -2.616 -1.853 1.00 83.19 262 SER A N 1
ATOM 2065 C CA . SER A 1 262 ? 5.216 -1.903 -1.507 1.00 83.19 262 SER A CA 1
ATOM 2066 C C . SER A 1 262 ? 5.675 -0.926 -2.603 1.00 83.19 262 SER A C 1
ATOM 2068 O O . SER A 1 262 ? 6.366 0.043 -2.293 1.00 83.19 262 SER A O 1
ATOM 2070 N N . SER A 1 263 ? 5.213 -1.110 -3.847 1.00 83.12 263 SER A N 1
ATOM 2071 C CA . SER A 1 263 ? 5.481 -0.231 -4.994 1.00 83.12 263 SER A CA 1
ATOM 2072 C C . SER A 1 263 ? 4.803 1.142 -4.936 1.00 83.12 263 SER A C 1
ATOM 2074 O O . SER A 1 263 ? 5.313 2.112 -5.498 1.00 83.12 263 SER A O 1
ATOM 2076 N N . LEU A 1 264 ? 3.663 1.242 -4.245 1.00 83.50 264 LEU A N 1
ATOM 2077 C CA . LEU A 1 264 ? 2.894 2.483 -4.104 1.00 83.50 264 LEU A CA 1
ATOM 2078 C C . LEU A 1 264 ? 3.213 3.209 -2.793 1.00 83.50 264 LEU A C 1
ATOM 2080 O O . LEU A 1 264 ? 2.681 4.293 -2.537 1.00 83.50 264 LEU A O 1
ATOM 2084 N N . LEU A 1 265 ? 4.058 2.614 -1.946 1.00 83.50 265 LEU A N 1
ATOM 2085 C CA . LEU A 1 265 ? 4.422 3.198 -0.668 1.00 83.50 265 LEU A CA 1
ATOM 2086 C C . LEU A 1 265 ? 5.505 4.275 -0.834 1.00 83.50 265 LEU A C 1
ATOM 2088 O O . LEU A 1 265 ? 6.492 4.080 -1.545 1.00 83.50 265 LEU A O 1
ATOM 2092 N N . PRO A 1 266 ? 5.359 5.416 -0.140 1.00 76.62 266 PRO A N 1
ATOM 2093 C CA . PRO A 1 266 ? 6.345 6.486 -0.169 1.00 76.62 266 PRO A CA 1
ATOM 2094 C C . PRO A 1 266 ? 7.678 6.055 0.448 1.00 76.62 266 PRO A C 1
ATOM 2096 O O . PRO A 1 266 ? 7.741 5.210 1.344 1.00 76.62 266 PRO A O 1
ATOM 2099 N N . ARG A 1 267 ? 8.754 6.725 0.022 1.00 72.31 267 ARG A N 1
ATOM 2100 C CA . ARG A 1 267 ? 10.125 6.450 0.474 1.00 72.31 267 ARG A CA 1
ATOM 2101 C C . ARG A 1 267 ? 10.310 6.659 1.978 1.00 72.31 267 ARG A C 1
ATOM 2103 O O . ARG A 1 267 ? 10.946 5.848 2.636 1.00 72.31 267 ARG A O 1
ATOM 2110 N N . GLU A 1 268 ? 9.795 7.763 2.525 1.00 69.75 268 GLU A N 1
ATOM 2111 C CA . GLU A 1 268 ? 10.139 8.161 3.898 1.00 69.75 268 GLU A CA 1
ATOM 2112 C C . GLU A 1 268 ? 9.153 7.666 4.952 1.00 69.75 268 GLU A C 1
ATOM 2114 O O . GLU A 1 268 ? 9.541 7.196 6.020 1.00 69.75 268 GLU A O 1
ATOM 2119 N N . ARG A 1 269 ? 7.863 7.911 4.716 1.00 73.06 269 ARG A N 1
ATOM 2120 C CA . ARG A 1 269 ? 6.835 7.835 5.752 1.00 73.06 269 ARG A CA 1
ATOM 2121 C C . ARG A 1 269 ? 5.542 7.371 5.136 1.00 73.06 269 ARG A C 1
ATOM 2123 O O . ARG A 1 269 ? 4.984 8.078 4.309 1.00 73.06 269 ARG A O 1
ATOM 2130 N N . ILE A 1 270 ? 4.993 6.282 5.657 1.00 71.12 270 ILE A N 1
ATOM 2131 C CA . ILE A 1 270 ? 3.673 5.783 5.255 1.00 71.12 270 ILE A CA 1
ATOM 2132 C C . ILE A 1 270 ? 2.554 6.833 5.390 1.00 71.12 270 ILE A C 1
ATOM 2134 O O . ILE A 1 270 ? 1.538 6.761 4.712 1.00 71.12 270 ILE A O 1
ATOM 2138 N N . THR A 1 271 ? 2.733 7.825 6.273 1.00 69.06 271 THR A N 1
ATOM 2139 C CA . THR A 1 271 ? 1.780 8.925 6.484 1.00 69.06 271 THR A CA 1
ATOM 2140 C C . THR A 1 271 ? 1.867 10.014 5.420 1.00 69.06 271 THR A C 1
ATOM 2142 O O . THR A 1 271 ? 1.143 11.005 5.520 1.00 69.06 271 THR A O 1
ATOM 2145 N N . ASP A 1 272 ? 2.765 9.889 4.443 1.00 78.19 272 ASP A N 1
ATOM 2146 C CA . ASP A 1 272 ? 2.762 10.744 3.264 1.00 78.19 272 ASP A CA 1
ATOM 2147 C C . ASP A 1 272 ? 1.619 10.334 2.329 1.00 78.19 272 ASP A C 1
ATOM 2149 O O . ASP A 1 272 ? 1.788 9.776 1.245 1.00 78.19 272 ASP A O 1
ATOM 2153 N N . PHE A 1 273 ? 0.406 10.624 2.794 1.00 77.44 273 PHE A N 1
ATOM 2154 C CA . PHE A 1 273 ? -0.813 10.448 2.022 1.00 77.44 273 PHE A CA 1
ATOM 2155 C C . PHE A 1 273 ? -0.800 11.288 0.742 1.00 77.44 273 PHE A C 1
ATOM 2157 O O . PHE A 1 273 ? -1.566 10.989 -0.166 1.00 77.44 273 PHE A O 1
ATOM 2164 N N . GLY A 1 274 ? 0.051 12.320 0.662 1.00 82.06 274 GLY A N 1
ATOM 2165 C CA . GLY A 1 274 ? 0.225 13.132 -0.535 1.00 82.06 274 GLY A CA 1
ATOM 2166 C C . GLY A 1 274 ? 0.831 12.321 -1.674 1.00 82.06 274 GLY A C 1
ATOM 2167 O O . GLY A 1 274 ? 0.281 12.331 -2.770 1.00 82.06 274 GLY A O 1
ATOM 2168 N N . ALA A 1 275 ? 1.894 11.561 -1.404 1.00 82.69 275 ALA A N 1
ATOM 2169 C CA . ALA A 1 275 ? 2.514 10.682 -2.395 1.00 82.69 275 ALA A CA 1
ATOM 2170 C C . ALA A 1 275 ? 1.549 9.592 -2.897 1.00 82.69 275 ALA A C 1
ATOM 2172 O O . ALA A 1 275 ? 1.408 9.396 -4.103 1.00 82.69 275 ALA A O 1
ATOM 2173 N N . ILE A 1 276 ? 0.820 8.936 -1.984 1.00 84.56 276 ILE A N 1
ATOM 2174 C CA . ILE A 1 276 ? -0.154 7.886 -2.337 1.00 84.56 276 ILE A CA 1
ATOM 2175 C C . ILE A 1 276 ? -1.324 8.477 -3.137 1.00 84.56 276 ILE A C 1
ATOM 2177 O O . ILE A 1 276 ? -1.707 7.937 -4.174 1.00 84.56 276 ILE A O 1
ATOM 2181 N N . ALA A 1 277 ? -1.887 9.603 -2.683 1.00 85.81 277 ALA A N 1
ATOM 2182 C CA . ALA A 1 277 ? -2.963 10.285 -3.398 1.00 85.81 277 ALA A CA 1
ATOM 2183 C C . ALA A 1 277 ? -2.501 10.775 -4.775 1.00 85.81 277 ALA A C 1
ATOM 2185 O O . ALA A 1 277 ? -3.236 10.613 -5.742 1.00 85.81 277 ALA A O 1
ATOM 2186 N N . GLY A 1 278 ? -1.275 11.294 -4.880 1.00 87.62 278 GLY A N 1
ATOM 2187 C CA . GLY A 1 278 ? -0.667 11.698 -6.144 1.00 87.62 278 GLY A CA 1
ATOM 2188 C C . GLY A 1 278 ? -0.515 10.529 -7.117 1.00 87.62 278 GLY A C 1
ATOM 2189 O O . GLY A 1 278 ? -0.912 10.654 -8.272 1.00 87.62 278 GLY A O 1
ATOM 2190 N N . ALA A 1 279 ? -0.038 9.370 -6.649 1.00 87.69 279 ALA A N 1
ATOM 2191 C CA . ALA A 1 279 ? 0.046 8.156 -7.462 1.00 87.69 279 ALA A CA 1
ATOM 2192 C C . ALA A 1 279 ? -1.338 7.683 -7.939 1.00 87.69 279 ALA A C 1
ATOM 2194 O O . ALA A 1 279 ? -1.515 7.360 -9.113 1.00 87.69 279 ALA A O 1
ATOM 2195 N N . MET A 1 280 ? -2.348 7.698 -7.059 1.00 89.31 280 MET A N 1
ATOM 2196 C CA . MET A 1 280 ? -3.730 7.392 -7.443 1.00 89.31 280 MET A CA 1
ATOM 2197 C C . MET A 1 280 ? -4.274 8.402 -8.463 1.00 89.31 280 MET A C 1
ATOM 2199 O O . MET A 1 280 ? -4.915 8.009 -9.437 1.00 89.31 280 MET A O 1
ATOM 2203 N N . ASP A 1 281 ? -4.048 9.697 -8.263 1.00 89.50 281 ASP A N 1
ATOM 2204 C CA . ASP A 1 281 ? -4.529 10.740 -9.168 1.00 89.50 281 ASP A CA 1
ATOM 2205 C C . ASP A 1 281 ? -3.853 10.656 -10.537 1.00 89.50 281 ASP A C 1
ATOM 2207 O O . ASP A 1 281 ? -4.540 10.785 -11.550 1.00 89.50 281 ASP A O 1
ATOM 2211 N N . GLN A 1 282 ? -2.555 10.351 -10.588 1.00 89.81 282 GLN A N 1
ATOM 2212 C CA . GLN A 1 282 ? -1.833 10.105 -11.835 1.00 89.81 282 GLN A CA 1
ATOM 2213 C C . GLN A 1 282 ? -2.369 8.857 -12.548 1.00 89.81 282 GLN A C 1
ATOM 2215 O O . GLN A 1 282 ? -2.693 8.924 -13.733 1.00 89.81 282 GLN A O 1
ATOM 2220 N N . PHE A 1 283 ? -2.549 7.749 -11.824 1.00 91.06 283 PHE A N 1
ATOM 2221 C CA . PHE A 1 283 ? -3.084 6.500 -12.371 1.00 91.06 283 PHE A CA 1
ATOM 2222 C C . PHE A 1 283 ? -4.503 6.674 -12.935 1.00 91.06 283 PHE A C 1
ATOM 2224 O O . PHE A 1 283 ? -4.767 6.420 -14.110 1.00 91.06 283 PHE A O 1
ATOM 2231 N N . PHE A 1 284 ? -5.440 7.170 -12.122 1.00 89.19 284 PHE A N 1
ATOM 2232 C CA . PHE A 1 284 ? -6.828 7.356 -12.554 1.00 89.19 284 PHE A CA 1
ATOM 2233 C C . PHE A 1 284 ? -6.998 8.534 -13.519 1.00 89.19 284 PHE A C 1
ATOM 2235 O O . PHE A 1 284 ? -7.952 8.543 -14.296 1.00 89.19 284 PHE A O 1
ATOM 2242 N N . GLY A 1 285 ? -6.121 9.536 -13.465 1.00 86.94 285 GLY A N 1
ATOM 2243 C CA . GLY A 1 285 ? -6.066 10.630 -14.429 1.00 86.94 285 GLY A CA 1
ATOM 2244 C C . GLY A 1 285 ? -5.677 10.128 -15.815 1.00 86.94 285 GLY A C 1
ATOM 2245 O O . GLY A 1 285 ? -6.380 10.421 -16.780 1.00 86.94 285 GLY A O 1
ATOM 2246 N N . ALA A 1 286 ? -4.636 9.295 -15.895 1.00 87.12 286 ALA A N 1
ATOM 2247 C CA . ALA A 1 286 ? -4.213 8.649 -17.132 1.00 87.12 286 ALA A CA 1
ATOM 2248 C C . ALA A 1 286 ? -5.310 7.743 -17.714 1.00 87.12 286 ALA A C 1
ATOM 2250 O O . ALA A 1 286 ? -5.638 7.883 -18.890 1.00 87.12 286 ALA A O 1
ATOM 2251 N N . LEU A 1 287 ? -5.966 6.917 -16.885 1.00 87.69 287 LEU A N 1
ATOM 2252 C CA . LEU A 1 287 ? -7.091 6.079 -17.334 1.00 87.69 287 LEU A CA 1
ATOM 2253 C C . LEU A 1 287 ? -8.278 6.892 -17.861 1.00 87.69 287 LEU A C 1
ATOM 2255 O O . LEU A 1 287 ? -8.915 6.510 -18.837 1.00 87.69 287 LEU A O 1
ATOM 2259 N N . LYS A 1 288 ? -8.592 8.034 -17.240 1.00 84.62 288 LYS A N 1
ATOM 2260 C CA . LYS A 1 288 ? -9.629 8.941 -17.761 1.00 84.62 288 LYS A CA 1
ATOM 2261 C C . LYS A 1 288 ? -9.236 9.562 -19.096 1.00 84.62 288 LYS A C 1
ATOM 2263 O O . LYS A 1 288 ? -10.123 9.879 -19.879 1.00 84.62 288 LYS A O 1
ATOM 2268 N N . GLY A 1 289 ? -7.939 9.735 -19.351 1.00 82.44 289 GLY A N 1
ATOM 2269 C CA . GLY A 1 289 ? -7.415 10.214 -20.628 1.00 82.44 289 GLY A CA 1
ATOM 2270 C C . GLY A 1 289 ? -7.666 9.257 -21.795 1.00 82.44 289 GLY A C 1
ATOM 2271 O O . GLY A 1 289 ? -7.541 9.673 -22.943 1.00 82.44 289 GLY A O 1
ATOM 2272 N N . PHE A 1 290 ? -8.023 8.001 -21.526 1.00 83.88 290 PHE A N 1
ATOM 2273 C CA . PHE A 1 290 ? -8.456 7.053 -22.550 1.00 83.88 290 PHE A CA 1
ATOM 2274 C C . PHE A 1 290 ? -9.945 7.180 -22.902 1.00 83.88 290 PHE A C 1
ATOM 2276 O O . PHE A 1 290 ? -10.369 6.788 -23.984 1.00 83.88 290 PHE A O 1
ATOM 2283 N N . ALA A 1 291 ? -10.757 7.770 -22.022 1.00 78.94 291 ALA A N 1
ATOM 2284 C CA . ALA A 1 291 ? -12.188 7.871 -22.254 1.00 78.94 291 ALA A CA 1
ATOM 2285 C C . ALA A 1 291 ? -12.533 8.886 -23.370 1.00 78.94 291 ALA A C 1
ATOM 2287 O O . ALA A 1 291 ? -11.948 9.975 -23.426 1.00 78.94 291 ALA A O 1
ATOM 2288 N N . PRO A 1 292 ? -13.538 8.601 -24.221 1.00 67.56 292 PRO A N 1
ATOM 2289 C CA . PRO A 1 292 ? -13.974 9.526 -25.262 1.00 67.56 292 PRO A CA 1
ATOM 2290 C C . PRO A 1 292 ? -14.544 10.822 -24.662 1.00 67.56 292 PRO A C 1
ATOM 2292 O O . PRO A 1 292 ? -15.193 10.815 -23.612 1.00 67.56 292 PRO A O 1
ATOM 2295 N N . GLN A 1 293 ? -14.336 11.956 -25.346 1.00 59.78 293 GLN A N 1
ATOM 2296 C CA . GLN A 1 293 ? -14.847 13.258 -24.902 1.00 59.78 293 GLN A CA 1
ATOM 2297 C C . GLN A 1 293 ? -16.371 13.213 -24.686 1.00 59.78 293 GLN A C 1
ATOM 2299 O O . GLN A 1 293 ? -17.120 12.704 -25.520 1.00 59.78 293 GLN A O 1
ATOM 2304 N N . ALA A 1 294 ? -16.838 13.793 -23.575 1.00 53.66 294 ALA A N 1
ATOM 2305 C CA . ALA A 1 294 ? -18.229 13.718 -23.108 1.00 53.66 294 ALA A CA 1
ATOM 2306 C C . ALA A 1 294 ? -19.292 14.201 -24.123 1.00 53.66 294 ALA A C 1
ATOM 2308 O O . ALA A 1 294 ? -20.459 13.818 -24.018 1.00 53.66 294 ALA A O 1
ATOM 2309 N N . GLU A 1 295 ? -18.908 15.004 -25.122 1.00 47.44 295 GLU A N 1
ATOM 2310 C CA . GLU A 1 295 ? -19.790 15.416 -26.223 1.00 47.44 295 GLU A CA 1
ATOM 2311 C C . GLU A 1 295 ? -20.125 14.265 -27.189 1.00 47.44 295 GLU A C 1
ATOM 2313 O O . GLU A 1 295 ? -21.243 14.208 -27.701 1.00 47.44 295 GLU A O 1
ATOM 2318 N N . ALA A 1 296 ? -19.217 13.302 -27.386 1.00 50.50 296 ALA A N 1
ATOM 2319 C CA . ALA A 1 296 ? -19.447 12.119 -28.221 1.00 50.50 296 ALA A CA 1
ATOM 2320 C C . ALA A 1 296 ? -20.257 11.026 -27.494 1.00 50.50 296 ALA A C 1
ATOM 2322 O O . ALA A 1 296 ? -20.973 10.254 -28.129 1.00 50.50 296 ALA A O 1
ATOM 2323 N N . ALA A 1 297 ? -20.183 10.987 -26.160 1.00 51.62 297 ALA A N 1
ATOM 2324 C CA . ALA A 1 297 ? -20.769 9.939 -25.320 1.00 51.62 297 ALA A CA 1
ATOM 2325 C C . ALA A 1 297 ? -22.233 10.214 -24.897 1.00 51.62 297 ALA A C 1
ATOM 2327 O O . ALA A 1 297 ? -22.832 9.454 -24.132 1.00 51.62 297 ALA A O 1
ATOM 2328 N N . GLY A 1 298 ? -22.839 11.300 -25.390 1.00 47.38 298 GLY A N 1
ATOM 2329 C CA . GLY A 1 298 ? -24.251 11.599 -25.159 1.00 47.38 298 GLY A CA 1
ATOM 2330 C C . GLY A 1 298 ? -24.591 11.839 -23.685 1.00 47.38 298 GLY A C 1
ATOM 2331 O O . GLY A 1 298 ? -25.417 11.130 -23.129 1.00 47.38 298 GLY A O 1
ATOM 2332 N N . GLY A 1 299 ? -23.960 12.834 -23.052 1.00 40.34 299 GLY A N 1
ATOM 2333 C CA . GLY A 1 299 ? -24.454 13.596 -21.887 1.00 40.34 299 GLY A CA 1
ATOM 2334 C C . GLY A 1 299 ? -24.747 12.884 -20.553 1.00 40.34 299 GLY A C 1
ATOM 2335 O O . GLY A 1 299 ? -24.869 13.567 -19.540 1.00 40.34 299 GLY A O 1
ATOM 2336 N N . LEU A 1 300 ? -24.864 11.557 -20.511 1.00 42.91 300 LEU A N 1
ATOM 2337 C CA . LEU A 1 300 ? -25.238 10.780 -19.320 1.00 42.91 300 LEU A CA 1
ATOM 2338 C C . LEU A 1 300 ? -24.513 9.430 -19.207 1.00 42.91 300 LEU A C 1
ATOM 2340 O O . LEU A 1 300 ? -24.658 8.769 -18.179 1.00 42.91 300 LEU A O 1
ATOM 2344 N N . SER A 1 301 ? -23.745 9.005 -20.216 1.00 48.47 301 SER A N 1
ATOM 2345 C CA . SER A 1 301 ? -22.870 7.839 -20.067 1.00 48.47 301 SER A CA 1
ATOM 2346 C C . SER A 1 301 ? -21.569 8.265 -19.381 1.00 48.47 301 SER A C 1
ATOM 2348 O O . SER A 1 301 ? -21.013 9.327 -19.670 1.00 48.47 301 SER A O 1
ATOM 2350 N N . ALA A 1 302 ? -21.119 7.483 -18.398 1.00 55.66 302 ALA A N 1
ATOM 2351 C CA . ALA A 1 302 ? -19.825 7.718 -17.776 1.00 55.66 302 ALA A CA 1
ATOM 2352 C C . ALA A 1 302 ? -18.758 7.555 -18.864 1.00 55.66 302 ALA A C 1
ATOM 2354 O O . ALA A 1 302 ? -18.675 6.490 -19.469 1.00 55.66 302 ALA A O 1
ATOM 2355 N N . ALA A 1 303 ? -17.983 8.609 -19.129 1.00 63.00 303 ALA A N 1
ATOM 2356 C CA . ALA A 1 303 ? -16.818 8.526 -19.999 1.00 63.00 303 ALA A CA 1
ATOM 2357 C C . ALA A 1 303 ? -15.839 7.533 -19.354 1.00 63.00 303 ALA A C 1
ATOM 2359 O O . ALA A 1 303 ? -15.190 7.842 -18.353 1.00 63.00 303 ALA A O 1
ATOM 2360 N N . LEU A 1 304 ? -15.832 6.312 -19.877 1.00 73.75 304 LEU A N 1
ATOM 2361 C CA . LEU A 1 304 ? -15.051 5.183 -19.399 1.00 73.75 304 LEU A CA 1
ATOM 2362 C C . LEU A 1 304 ? -14.041 4.780 -20.487 1.00 73.75 304 LEU A C 1
ATOM 2364 O O . LEU A 1 304 ? -14.346 4.973 -21.666 1.00 73.75 304 LEU A O 1
ATOM 2368 N N . PRO A 1 305 ? -12.865 4.252 -20.102 1.00 78.88 305 PRO A N 1
ATOM 2369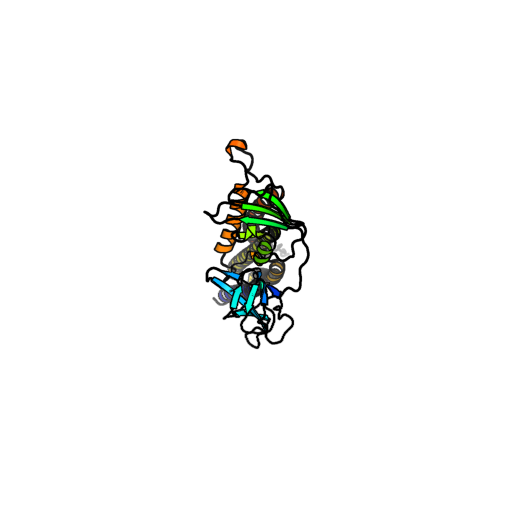 C CA . PRO A 1 305 ? -11.896 3.692 -21.045 1.00 78.88 305 PRO A CA 1
ATOM 2370 C C . PRO A 1 305 ? -12.504 2.519 -21.822 1.00 78.88 305 PRO A C 1
ATOM 2372 O O . PRO A 1 305 ? -13.456 1.888 -21.344 1.00 78.88 305 PRO A O 1
ATOM 2375 N N . GLU A 1 306 ? -11.969 2.211 -23.003 1.00 78.38 306 GLU A N 1
ATOM 2376 C CA . GLU A 1 306 ? -12.454 1.073 -23.791 1.00 78.38 306 GLU A CA 1
ATOM 2377 C C . GLU A 1 306 ? -12.014 -0.269 -23.188 1.00 78.38 306 GLU A C 1
ATOM 2379 O O . GLU A 1 306 ? -12.763 -1.246 -23.278 1.00 78.38 306 GLU A O 1
ATOM 2384 N N . SER A 1 307 ? -10.862 -0.319 -22.501 1.00 83.38 307 SER A N 1
ATOM 2385 C CA . SER A 1 307 ? -10.404 -1.537 -21.820 1.00 83.38 307 SER A CA 1
ATOM 2386 C C . SER A 1 307 ? -11.340 -1.957 -20.677 1.00 83.38 307 SER A C 1
ATOM 2388 O O . SER A 1 307 ? -11.604 -1.191 -19.744 1.00 83.38 307 SER A O 1
ATOM 2390 N N . GLU A 1 308 ? -11.763 -3.228 -20.683 1.00 85.00 308 GLU A N 1
ATOM 2391 C CA . GLU A 1 308 ? -12.577 -3.845 -19.624 1.00 85.00 308 GLU A CA 1
ATOM 2392 C C . GLU A 1 308 ? -11.917 -3.711 -18.241 1.00 85.00 308 GLU A C 1
ATOM 2394 O O . GLU A 1 308 ? -12.581 -3.386 -17.253 1.00 85.00 308 GLU A O 1
ATOM 2399 N N . ALA A 1 309 ? -10.594 -3.876 -18.169 1.00 83.12 309 ALA A N 1
ATOM 2400 C CA . ALA A 1 309 ? -9.853 -3.736 -16.921 1.00 83.12 309 ALA A CA 1
ATOM 2401 C C . ALA A 1 309 ? -9.823 -2.289 -16.413 1.00 83.12 309 ALA A C 1
ATOM 2403 O O . ALA A 1 309 ? -9.954 -2.054 -15.207 1.00 83.12 309 ALA A O 1
ATOM 2404 N N . GLY A 1 310 ? -9.710 -1.318 -17.326 1.00 82.19 310 GLY A N 1
ATOM 2405 C CA . GLY A 1 310 ? -9.802 0.105 -17.006 1.00 82.19 310 GLY A CA 1
ATOM 2406 C C . GLY A 1 310 ? -11.177 0.473 -16.439 1.00 82.19 310 GLY A C 1
ATOM 2407 O O . GLY A 1 310 ? -11.279 1.205 -15.451 1.00 82.19 310 GLY A O 1
ATOM 2408 N N . GLN A 1 311 ? -12.250 -0.088 -17.004 1.00 85.00 311 GLN A N 1
ATOM 2409 C CA . GLN A 1 311 ? -13.609 0.109 -16.492 1.00 85.00 311 GLN A CA 1
ATOM 2410 C C . GLN A 1 311 ? -13.781 -0.503 -15.100 1.00 85.00 311 GLN A C 1
ATOM 2412 O O . GLN A 1 311 ? -14.283 0.163 -14.188 1.00 85.00 311 GLN A O 1
ATOM 2417 N N . ALA A 1 312 ? -13.332 -1.748 -14.923 1.00 86.62 312 ALA A N 1
ATOM 2418 C CA . ALA A 1 312 ? -13.452 -2.482 -13.669 1.00 86.62 312 ALA A CA 1
ATOM 2419 C C . ALA A 1 312 ? -12.768 -1.748 -12.505 1.00 86.62 312 ALA A C 1
ATOM 2421 O O . ALA A 1 312 ? -13.380 -1.576 -11.446 1.00 86.62 312 ALA A O 1
ATOM 2422 N N . ILE A 1 313 ? -11.553 -1.223 -12.706 1.00 87.12 313 ILE A N 1
ATOM 2423 C CA . ILE A 1 313 ? -10.809 -0.565 -11.623 1.00 87.12 313 ILE A CA 1
ATOM 2424 C C . ILE A 1 313 ? -11.395 0.804 -11.259 1.00 87.12 313 ILE A C 1
ATOM 2426 O O . ILE A 1 313 ? -11.412 1.190 -10.087 1.00 87.12 313 ILE A O 1
ATOM 2430 N N . ILE A 1 314 ? -11.958 1.529 -12.232 1.00 86.31 314 ILE A N 1
ATOM 2431 C CA . ILE A 1 314 ? -12.683 2.783 -11.978 1.00 86.31 314 ILE A CA 1
ATOM 2432 C C . ILE A 1 314 ? -13.960 2.515 -11.171 1.00 86.31 314 ILE A C 1
ATOM 2434 O O . ILE A 1 314 ? -14.269 3.260 -10.236 1.00 86.31 314 ILE A O 1
ATOM 2438 N N . MET A 1 315 ? -14.698 1.451 -11.500 1.00 84.88 315 MET A N 1
ATOM 2439 C CA . MET A 1 315 ? -15.876 1.050 -10.726 1.00 84.88 315 MET A CA 1
ATOM 2440 C C . MET A 1 315 ? -15.493 0.626 -9.304 1.00 84.88 315 MET A C 1
ATOM 2442 O O . MET A 1 315 ? -16.125 1.085 -8.350 1.00 84.88 315 MET A O 1
ATOM 2446 N N . ALA A 1 316 ? -14.426 -0.166 -9.151 1.00 85.69 316 ALA A N 1
ATOM 2447 C CA . ALA A 1 316 ? -13.905 -0.580 -7.850 1.00 85.69 316 ALA A CA 1
ATOM 2448 C C . ALA A 1 316 ? -13.518 0.628 -6.985 1.00 85.69 316 ALA A C 1
ATOM 2450 O O . ALA A 1 316 ? -13.950 0.726 -5.836 1.00 85.69 316 ALA A O 1
ATOM 2451 N N . LYS A 1 317 ? -12.803 1.612 -7.551 1.00 85.75 317 LYS A N 1
ATOM 2452 C CA . LYS A 1 317 ? -12.492 2.873 -6.860 1.00 85.75 317 LYS A CA 1
ATOM 2453 C C . LYS A 1 317 ? -13.754 3.541 -6.319 1.00 85.75 317 LYS A C 1
ATOM 2455 O O . LYS A 1 317 ? -13.791 3.912 -5.147 1.00 85.75 317 LYS A O 1
ATOM 2460 N N . ASN A 1 318 ? -14.771 3.719 -7.160 1.00 83.25 318 ASN A N 1
ATOM 2461 C CA . ASN A 1 318 ? -15.983 4.446 -6.782 1.00 83.25 318 ASN A CA 1
ATOM 2462 C C . ASN A 1 318 ? -16.760 3.756 -5.650 1.00 83.25 318 ASN A C 1
ATOM 2464 O O . ASN A 1 318 ? -17.301 4.445 -4.785 1.00 83.25 318 ASN A O 1
ATOM 2468 N N . ASP A 1 319 ? -16.793 2.422 -5.629 1.00 81.31 319 ASP A N 1
ATOM 2469 C CA . ASP A 1 319 ? -17.451 1.660 -4.561 1.00 81.31 319 ASP A CA 1
ATOM 2470 C C . ASP A 1 319 ? -16.664 1.710 -3.242 1.00 81.31 319 ASP A C 1
ATOM 2472 O O . ASP A 1 319 ? -17.224 1.830 -2.149 1.00 81.31 319 ASP A O 1
ATOM 2476 N N . VAL A 1 320 ? -15.337 1.657 -3.333 1.00 84.44 320 VAL A N 1
ATOM 2477 C CA . VAL A 1 320 ? -14.476 1.470 -2.168 1.00 84.44 320 VAL A CA 1
ATOM 2478 C C . VAL A 1 320 ? -14.174 2.778 -1.429 1.00 84.44 320 VAL A C 1
ATOM 2480 O O . VAL A 1 320 ? -14.076 2.780 -0.200 1.00 84.44 320 VAL A O 1
ATOM 2483 N N . LEU A 1 321 ? -14.123 3.915 -2.128 1.00 79.62 321 LEU A N 1
ATOM 2484 C CA . LEU A 1 321 ? -13.718 5.209 -1.552 1.00 79.62 321 LEU A CA 1
ATOM 2485 C C . LEU A 1 321 ? -14.662 5.708 -0.439 1.00 79.62 321 LEU A C 1
ATOM 2487 O O . LEU A 1 321 ? -14.252 6.444 0.457 1.00 79.62 321 LEU A O 1
ATOM 2491 N N . VAL A 1 322 ? -15.926 5.276 -0.458 1.00 82.62 322 VAL A N 1
ATOM 2492 C CA . VAL A 1 322 ? -16.940 5.654 0.543 1.00 82.62 322 VAL A CA 1
ATOM 2493 C C . VAL A 1 322 ? -16.912 4.731 1.772 1.00 82.62 322 VAL A C 1
ATOM 2495 O O . VAL A 1 322 ? -17.362 5.120 2.858 1.00 82.62 322 VAL A O 1
ATOM 2498 N N . ARG A 1 323 ? -16.342 3.523 1.647 1.00 85.50 323 ARG A N 1
ATOM 2499 C CA . ARG A 1 323 ? -16.340 2.499 2.704 1.00 85.50 323 ARG A CA 1
ATOM 2500 C C . ARG A 1 323 ? -15.730 2.986 4.026 1.00 85.50 323 ARG A C 1
ATOM 2502 O O . ARG A 1 323 ? -16.369 2.752 5.054 1.00 85.50 323 ARG A O 1
ATOM 2509 N N . PRO A 1 324 ? -14.589 3.710 4.068 1.00 86.38 324 PRO A N 1
ATOM 2510 C CA . PRO A 1 324 ? -14.026 4.171 5.336 1.00 86.38 324 PRO A CA 1
ATOM 2511 C C . PRO A 1 324 ? -14.972 5.058 6.143 1.00 86.38 324 PRO A C 1
ATOM 2513 O O . PRO A 1 324 ? -15.128 4.886 7.353 1.00 86.38 324 PRO A O 1
ATOM 2516 N N . VAL A 1 325 ? -15.658 5.975 5.460 1.00 87.56 325 VAL A N 1
ATOM 2517 C CA . VAL A 1 325 ? -16.624 6.884 6.085 1.00 87.56 325 VAL A CA 1
ATOM 2518 C C . VAL A 1 325 ? -17.843 6.108 6.581 1.00 87.56 325 VAL A C 1
ATOM 2520 O O . VAL A 1 325 ? -18.306 6.341 7.699 1.00 87.56 325 VAL A O 1
ATOM 2523 N N . LEU A 1 326 ? -18.338 5.149 5.794 1.00 88.88 326 LEU A N 1
ATOM 2524 C CA . LEU A 1 326 ? -19.461 4.299 6.195 1.00 88.88 326 LEU A CA 1
ATOM 2525 C C . LEU A 1 326 ? -19.136 3.487 7.448 1.00 88.88 326 LEU A C 1
ATOM 2527 O O . LEU A 1 326 ? -19.924 3.499 8.393 1.00 88.88 326 LEU A O 1
ATOM 2531 N N . TYR A 1 327 ? -17.972 2.837 7.507 1.00 91.69 327 TYR A N 1
ATOM 2532 C CA . TYR A 1 327 ? -17.559 2.082 8.690 1.00 91.69 327 TYR A CA 1
ATOM 2533 C C . TYR A 1 327 ? -17.360 2.977 9.918 1.00 91.69 327 TYR A C 1
ATOM 2535 O O . TYR A 1 327 ? -17.763 2.596 11.018 1.00 91.69 327 TYR A O 1
ATOM 2543 N N . ALA A 1 328 ? -16.837 4.195 9.745 1.00 89.56 328 ALA A N 1
ATOM 2544 C CA . ALA A 1 328 ? -16.733 5.173 10.826 1.00 89.56 328 ALA A CA 1
ATOM 2545 C C . ALA A 1 328 ? -18.109 5.542 11.409 1.00 89.56 328 ALA A C 1
ATOM 2547 O O . ALA A 1 328 ? -18.284 5.560 12.633 1.00 89.56 328 ALA A O 1
ATOM 2548 N N . VAL A 1 329 ? -19.091 5.800 10.535 1.00 91.81 329 VAL A N 1
ATOM 2549 C CA . VAL A 1 329 ? -20.480 6.106 10.914 1.00 91.81 329 VAL A CA 1
ATOM 2550 C C . VAL A 1 329 ? -21.144 4.899 11.574 1.00 91.81 329 VAL A C 1
ATOM 2552 O O . VAL A 1 329 ? -21.773 5.051 12.621 1.00 91.81 329 VAL A O 1
ATOM 2555 N N . LEU A 1 330 ? -20.975 3.698 11.017 1.00 92.94 330 LEU A N 1
ATOM 2556 C CA . LEU A 1 330 ? -21.494 2.457 11.597 1.00 92.94 330 LEU A CA 1
ATOM 2557 C C . LEU A 1 330 ? -20.916 2.202 12.992 1.00 92.94 330 LEU A C 1
ATOM 2559 O O . LEU A 1 330 ? -21.674 1.877 13.905 1.00 92.94 330 LEU A O 1
ATOM 2563 N N . GLY A 1 331 ? -19.613 2.418 13.190 1.00 90.62 331 GLY A N 1
ATOM 2564 C CA . GLY A 1 331 ? -18.964 2.326 14.500 1.00 90.62 331 GLY A CA 1
ATOM 2565 C C . GLY A 1 331 ? -19.573 3.293 15.519 1.00 90.62 331 GLY A C 1
ATOM 2566 O O . GLY A 1 331 ? -19.915 2.898 16.638 1.00 90.62 331 GLY A O 1
ATOM 2567 N N . ALA A 1 332 ? -19.817 4.543 15.112 1.00 90.25 332 ALA A N 1
ATOM 2568 C CA . ALA A 1 332 ? -20.466 5.536 15.964 1.00 90.25 332 ALA A CA 1
ATOM 2569 C C . ALA A 1 332 ? -21.925 5.166 16.302 1.00 90.25 332 ALA A C 1
ATOM 2571 O O . ALA A 1 332 ? -22.340 5.273 17.461 1.00 90.25 332 ALA A O 1
ATOM 2572 N N . LEU A 1 333 ? -22.697 4.697 15.315 1.00 92.50 333 LEU A N 1
ATOM 2573 C CA . LEU A 1 333 ? -24.082 4.253 15.498 1.00 92.50 333 LEU A CA 1
ATOM 2574 C C . LEU A 1 333 ? -24.167 3.045 16.432 1.00 92.50 333 LEU A C 1
ATOM 2576 O O . LEU A 1 333 ? -24.973 3.055 17.363 1.00 92.50 333 LEU A O 1
ATOM 2580 N N . LEU A 1 334 ? -23.314 2.037 16.231 1.00 91.75 334 LEU A N 1
ATOM 2581 C CA . LEU A 1 334 ? -23.248 0.854 17.087 1.00 91.75 334 LEU A CA 1
ATOM 2582 C C . LEU A 1 334 ? -22.940 1.252 18.537 1.00 91.75 334 LEU A C 1
ATOM 2584 O O . LEU A 1 334 ? -23.632 0.816 19.458 1.00 91.75 334 LEU A O 1
ATOM 2588 N N . GLY A 1 335 ? -21.966 2.145 18.741 1.00 87.19 335 GLY A N 1
ATOM 2589 C CA . GLY A 1 335 ? -21.649 2.684 20.064 1.00 87.19 335 GLY A CA 1
ATOM 2590 C C . GLY A 1 335 ? -22.840 3.399 20.705 1.00 87.19 335 GLY A C 1
ATOM 2591 O O . GLY A 1 335 ? -23.124 3.201 21.887 1.00 87.19 335 GLY A O 1
ATOM 2592 N N . GLY A 1 336 ? -23.588 4.176 19.917 1.00 87.06 336 GLY A N 1
ATOM 2593 C CA . GLY A 1 336 ? -24.812 4.841 20.361 1.00 87.06 336 GLY A CA 1
ATOM 2594 C C . GLY A 1 336 ? -25.922 3.863 20.761 1.00 87.06 336 GLY A C 1
ATOM 2595 O O . GLY A 1 336 ? -26.566 4.053 21.795 1.00 87.06 336 GLY A O 1
ATOM 2596 N N . VAL A 1 337 ? -26.123 2.790 19.990 1.00 90.31 337 VAL A N 1
ATOM 2597 C CA . VAL A 1 337 ? -27.104 1.732 20.291 1.00 90.31 337 VAL A CA 1
ATOM 2598 C C . VAL A 1 337 ? -26.740 1.002 21.582 1.00 90.31 337 VAL A C 1
ATOM 2600 O O . VAL A 1 337 ? -27.610 0.810 22.435 1.00 90.31 337 VAL A O 1
ATOM 2603 N N . ILE A 1 338 ? -25.462 0.654 21.771 1.00 88.62 338 ILE A N 1
ATOM 2604 C CA . ILE A 1 338 ? -24.974 0.040 23.014 1.00 88.62 338 ILE A CA 1
ATOM 2605 C C . ILE A 1 338 ? -25.256 0.972 24.196 1.00 88.62 338 ILE A C 1
ATOM 2607 O O . ILE A 1 338 ? -25.863 0.557 25.183 1.00 88.62 338 ILE A O 1
ATOM 2611 N N . ALA A 1 339 ? -24.920 2.257 24.074 1.00 84.44 339 ALA A N 1
ATOM 2612 C CA . ALA A 1 339 ? -25.163 3.240 25.125 1.00 84.44 339 ALA A CA 1
ATOM 2613 C C . ALA A 1 339 ? -26.654 3.410 25.468 1.00 84.44 339 ALA A C 1
ATOM 2615 O O . ALA A 1 339 ? -27.017 3.542 26.643 1.00 84.44 339 ALA A O 1
ATOM 2616 N N . LEU A 1 340 ? -27.533 3.391 24.460 1.00 86.38 340 LEU A N 1
ATOM 2617 C CA . LEU A 1 340 ? -28.982 3.439 24.652 1.00 86.38 340 LEU A CA 1
ATOM 2618 C C . LEU A 1 340 ? -29.480 2.186 25.385 1.00 86.38 340 LEU A C 1
ATOM 2620 O O . LEU A 1 340 ? -30.260 2.299 26.333 1.00 86.38 340 LEU A O 1
ATOM 2624 N N . ALA A 1 341 ? -29.008 1.003 24.988 1.00 85.56 341 ALA A N 1
ATOM 2625 C CA . ALA A 1 341 ? -29.359 -0.259 25.631 1.00 85.56 341 ALA A CA 1
ATOM 2626 C C . ALA A 1 341 ? -28.924 -0.279 27.105 1.00 85.56 341 ALA A C 1
ATOM 2628 O O . ALA A 1 341 ? -29.721 -0.630 27.980 1.00 85.56 341 ALA A O 1
ATOM 2629 N N . GLU A 1 342 ? -27.706 0.184 27.407 1.00 83.94 342 GLU A N 1
ATOM 2630 C CA . GLU A 1 342 ? -27.221 0.346 28.781 1.00 83.94 342 GLU A CA 1
ATOM 2631 C C . GLU A 1 342 ? -28.095 1.317 29.584 1.00 83.94 342 GLU A C 1
ATOM 2633 O O . GLU A 1 342 ? -28.455 1.041 30.733 1.00 83.94 342 GLU A O 1
ATOM 2638 N N . TYR A 1 343 ? -28.487 2.442 28.981 1.00 82.31 343 TYR A N 1
ATOM 2639 C CA . TYR A 1 343 ? -29.365 3.418 29.617 1.00 82.31 343 TYR A CA 1
ATOM 2640 C C . TYR A 1 343 ? -30.746 2.828 29.943 1.00 82.31 343 TYR A C 1
ATOM 2642 O O . TYR A 1 343 ? -31.234 2.984 31.066 1.00 82.31 343 TYR A O 1
ATOM 2650 N N . VAL A 1 344 ? -31.360 2.107 29.000 1.00 83.81 344 VAL A N 1
ATOM 2651 C CA . VAL A 1 344 ? -32.662 1.443 29.186 1.00 83.81 344 VAL A CA 1
ATOM 2652 C C . VAL A 1 344 ? -32.575 0.343 30.245 1.00 83.81 344 VAL A C 1
ATOM 2654 O O . VAL A 1 344 ? -33.451 0.252 31.111 1.00 83.81 344 VAL A O 1
ATOM 2657 N N . ALA A 1 345 ? -31.511 -0.463 30.239 1.00 81.81 345 ALA A N 1
ATOM 2658 C CA . ALA A 1 345 ? -31.282 -1.496 31.246 1.00 81.81 345 ALA A CA 1
ATOM 2659 C C . ALA A 1 345 ? -31.162 -0.887 32.652 1.00 81.81 345 ALA A C 1
ATOM 2661 O O . ALA A 1 345 ? -31.799 -1.356 33.601 1.00 81.81 345 ALA A O 1
ATOM 2662 N N . LEU A 1 346 ? -30.413 0.213 32.780 1.00 78.44 346 LEU A N 1
ATOM 2663 C CA . LEU A 1 346 ? -30.307 0.965 34.027 1.00 78.44 346 LEU A CA 1
ATOM 2664 C C . LEU A 1 346 ? -31.650 1.576 34.440 1.00 78.44 346 LEU A C 1
ATOM 2666 O O . LEU A 1 346 ? -31.980 1.554 35.625 1.00 78.44 346 LEU A O 1
ATOM 2670 N N . TRP A 1 347 ? -32.438 2.108 33.506 1.00 78.12 347 TRP A N 1
ATOM 2671 C CA . TRP A 1 347 ? -33.774 2.633 33.793 1.00 78.12 347 TRP A CA 1
ATOM 2672 C C . TRP A 1 347 ? -34.705 1.544 34.341 1.00 78.12 347 TRP A C 1
ATOM 2674 O O . TRP A 1 347 ? -35.324 1.730 35.389 1.00 78.12 347 TRP A O 1
ATOM 2684 N N . ASN A 1 348 ? -34.748 0.376 33.695 1.00 78.31 348 ASN A N 1
ATOM 2685 C CA . ASN A 1 348 ? -35.580 -0.751 34.121 1.00 78.31 348 ASN A CA 1
ATOM 2686 C C . ASN A 1 348 ? -35.149 -1.329 35.473 1.00 78.31 348 ASN A C 1
ATOM 2688 O O . ASN A 1 348 ? -36.004 -1.568 36.326 1.00 78.31 348 ASN A O 1
ATOM 2692 N N . ALA A 1 349 ? -33.844 -1.475 35.720 1.00 71.50 349 ALA A N 1
ATOM 2693 C CA . ALA A 1 349 ? -33.320 -1.906 37.019 1.00 71.50 349 ALA A CA 1
ATOM 2694 C C . ALA A 1 349 ? -33.653 -0.922 38.158 1.00 71.50 349 ALA A C 1
ATOM 2696 O O . ALA A 1 349 ? -33.686 -1.301 39.328 1.00 71.50 349 ALA A O 1
ATOM 2697 N N . ASN A 1 350 ? -33.911 0.341 37.810 1.00 68.88 350 ASN A N 1
ATOM 2698 C CA . ASN A 1 350 ? -34.208 1.426 38.736 1.00 68.88 350 ASN A CA 1
ATOM 2699 C C . ASN A 1 350 ? -35.697 1.762 38.846 1.00 68.88 350 ASN A C 1
ATOM 2701 O O . ASN A 1 350 ? -36.033 2.692 39.586 1.00 68.88 350 ASN A O 1
ATOM 2705 N N . ARG A 1 351 ? -36.585 1.031 38.154 1.00 67.94 351 ARG A N 1
ATOM 2706 C CA . ARG A 1 351 ? -38.026 1.199 38.353 1.00 67.94 351 ARG A CA 1
ATOM 2707 C C . ARG A 1 351 ? -38.349 0.924 39.825 1.00 67.94 351 ARG A C 1
ATOM 2709 O O . ARG A 1 351 ? -37.921 -0.110 40.349 1.00 67.94 351 ARG A O 1
ATOM 2716 N N . PRO A 1 352 ? -39.089 1.815 40.509 1.00 58.16 352 PRO A N 1
ATOM 2717 C CA . PRO A 1 352 ? -39.557 1.524 41.852 1.00 58.16 352 PRO A CA 1
ATOM 2718 C C . PRO A 1 352 ? -40.378 0.237 41.784 1.00 58.16 352 PRO A C 1
ATOM 2720 O O . PRO A 1 352 ? -41.385 0.164 41.078 1.00 58.16 352 PRO A O 1
ATOM 2723 N N . ARG A 1 353 ? -39.915 -0.810 42.475 1.00 58.81 353 ARG A N 1
ATOM 2724 C CA . ARG A 1 353 ? -40.723 -2.011 42.675 1.00 58.81 353 ARG A CA 1
ATOM 2725 C C . ARG A 1 353 ? -41.940 -1.550 43.464 1.00 58.81 353 ARG A C 1
ATOM 2727 O O . ARG A 1 353 ? -41.787 -1.174 44.622 1.00 58.81 353 ARG A O 1
ATOM 2734 N N . LEU A 1 354 ? -43.112 -1.533 42.830 1.00 54.81 354 LEU A N 1
ATOM 2735 C CA . LEU A 1 354 ? -44.380 -1.350 43.525 1.00 54.81 354 LEU A CA 1
ATOM 2736 C C . LEU A 1 354 ? -44.460 -2.464 44.569 1.00 54.81 354 LEU A C 1
ATOM 2738 O O . LEU A 1 354 ? -44.713 -3.626 44.247 1.00 54.81 354 LEU A O 1
ATOM 2742 N N . THR A 1 355 ? -44.154 -2.123 45.816 1.00 48.16 355 THR A N 1
ATOM 2743 C CA . THR A 1 355 ? -44.395 -2.977 46.964 1.00 48.16 355 THR A CA 1
ATOM 2744 C C . THR A 1 355 ? -45.893 -3.239 46.976 1.00 48.16 355 THR A C 1
ATOM 2746 O O . THR A 1 355 ? -46.688 -2.355 47.286 1.00 48.16 355 THR A O 1
ATOM 2749 N N . LYS A 1 356 ? -46.304 -4.456 46.595 1.00 47.50 356 LYS A N 1
ATOM 2750 C CA . LYS A 1 356 ? -47.638 -4.949 46.936 1.00 47.50 356 LYS A CA 1
ATOM 2751 C C . LYS A 1 356 ? -47.745 -4.831 48.451 1.00 47.50 356 LYS A C 1
ATOM 2753 O O . LYS A 1 356 ? -47.079 -5.572 49.172 1.00 47.50 356 LYS A O 1
ATOM 2758 N N . GLY A 1 357 ? -48.523 -3.852 48.906 1.00 45.88 357 GLY A N 1
ATOM 2759 C CA . GLY A 1 357 ? -48.827 -3.644 50.310 1.00 45.88 357 GLY A CA 1
ATOM 2760 C C . GLY A 1 357 ? -49.363 -4.944 50.887 1.00 45.88 357 GLY A C 1
ATOM 2761 O O . GLY A 1 357 ? -50.448 -5.398 50.521 1.00 45.88 357 GLY A O 1
ATOM 2762 N N . ARG A 1 358 ? -48.578 -5.568 51.767 1.00 41.69 358 ARG A N 1
ATOM 2763 C CA . ARG A 1 358 ? -49.090 -6.616 52.638 1.00 41.69 358 ARG A CA 1
ATOM 2764 C C . ARG A 1 358 ? -49.919 -5.887 53.687 1.00 41.69 358 ARG A C 1
ATOM 2766 O O . ARG A 1 358 ? -49.380 -5.161 54.515 1.00 41.69 358 ARG A O 1
ATOM 2773 N N . ARG A 1 359 ? -51.237 -5.998 53.519 1.00 44.56 359 ARG A N 1
ATOM 2774 C CA . ARG A 1 359 ? -52.261 -5.520 54.444 1.00 44.56 359 ARG A CA 1
ATOM 2775 C C . ARG A 1 359 ? -51.915 -5.994 55.856 1.00 44.56 359 ARG A C 1
ATOM 2777 O O . ARG A 1 359 ? -51.653 -7.179 56.043 1.00 44.56 359 ARG A O 1
ATOM 2784 N N . TYR A 1 360 ? -51.943 -5.068 56.809 1.00 44.94 360 TYR A N 1
ATOM 2785 C CA . TYR A 1 360 ? -52.277 -5.409 58.184 1.00 44.94 360 TYR A CA 1
ATOM 2786 C C . TYR A 1 360 ? -53.682 -6.016 58.171 1.00 44.94 360 TYR A C 1
ATOM 2788 O O . TYR A 1 360 ? -54.592 -5.402 57.614 1.00 44.94 360 TYR A O 1
ATOM 2796 N N . ASN A 1 361 ? -53.803 -7.226 58.702 1.00 43.66 361 ASN A N 1
ATOM 2797 C CA . ASN A 1 361 ? -54.956 -7.730 59.441 1.00 43.66 361 ASN A CA 1
ATOM 2798 C C . ASN A 1 361 ? -54.456 -8.858 60.334 1.00 43.66 361 ASN A C 1
ATOM 2800 O O . ASN A 1 361 ? -53.809 -9.778 59.779 1.00 43.66 361 ASN A O 1
#